Protein AF-A0A1Q2YY79-F1 (afdb_monomer)

Foldseek 3Di:
DAAEEEEAEDEPPDPCSVVFVVLSVVVVHPYYFYHYCDPDDPPRVSLVVSVVPHAARYEYEGQALCRVDVDLVSSLVSVVSCVVRNYWYAHNPVRATCVDPVSVVVNVVSVVVRVVVVVVVVVVVVVVVVVCVVVVNPDDDDQLDDPVLLVVLVCQCPDVVHDDLCRSCVVSVHDSVSNCVSVPDPPPDDPDDDPDDDPDDDDDDDD

Sequence (207 aa):
MAQLVGYARISTADQKAAGQLDALKVAGCDRVFEETASGARAGRPILKAALDYMREGDTLVVWRLDRLARSLPQLIETVGTLKKHGVGLRSLSEQIDTSNAAGELIFHMFGALAQFERGLIRERTKAGLDAARARGRKGGRPRRLSEADIDTARTLLEADPPVPFSEVARRLKVGPSTLYNYFPADSRRPRGKAYAGEPELPLAPPA

pLDDT: mean 81.71, std 16.7, range [29.33, 96.12]

Nearest PDB structures (foldseek):
  1gdt-assembly1_B  TM=7.956E-01  e=1.099E-14  Escherichia coli
  1zr4-assembly1_A  TM=5.680E-01  e=3.621E-14  Escherichia coli
  2gm4-assembly1_A  TM=5.931E-01  e=1.121E-13  Escherichia coli
  5cy1-assembly1_A  TM=6.272E-01  e=2.381E-13  Escherichia coli
  2rsl-assembly1_C-2  TM=8.737E-01  e=8.513E-09  Escherichia coli

Mean predicted aligned error: 13.36 Å

Secondary structure (DSSP, 8-state):
---EEEEEEEETT-TTHHHHHHHHHHTT-SEEEEEEE-TT----HHHHHHHHH--TT-EEEES-HHHH-SSHHHHHHHHHHHHHTT-EEEETTTTEETTSHHHHHHHHHHHHHHHHHHHHHHHHHHHHHHHHHHTT---SSPPSS-HHHHHHHHHHHHSSSPPPHHHHHHHTTS-HHHHHTTS---S-S-S---------PPPPPP-

Structure (mmCIF, N/CA/C/O backbone):
data_AF-A0A1Q2YY79-F1
#
_entry.id   AF-A0A1Q2YY79-F1
#
loop_
_atom_site.group_PDB
_atom_site.id
_atom_site.type_symbol
_atom_site.label_atom_id
_atom_site.label_alt_id
_atom_site.label_comp_id
_atom_site.label_asym_id
_atom_site.label_entity_id
_atom_site.label_seq_id
_atom_site.pdbx_PDB_ins_code
_atom_site.Cartn_x
_atom_site.Cartn_y
_atom_site.Cartn_z
_atom_site.occupancy
_atom_site.B_iso_or_equiv
_atom_site.auth_seq_id
_atom_site.auth_comp_id
_atom_site.auth_asym_id
_atom_site.auth_atom_id
_atom_site.pdbx_PDB_model_num
ATOM 1 N N . MET A 1 1 ? -24.856 0.912 18.213 1.00 64.62 1 MET A N 1
ATOM 2 C CA . MET A 1 1 ? -23.6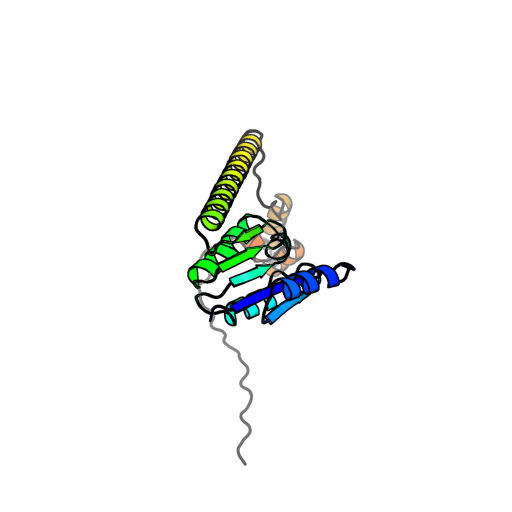15 1.272 18.927 1.00 64.62 1 MET A CA 1
ATOM 3 C C . MET A 1 1 ? -22.465 1.019 17.975 1.00 64.62 1 MET A C 1
ATOM 5 O O . MET A 1 1 ? -22.551 0.041 17.242 1.00 64.62 1 MET A O 1
ATOM 9 N N . ALA A 1 2 ? -21.476 1.910 17.944 1.00 84.19 2 ALA A N 1
ATOM 10 C CA . ALA A 1 2 ? -20.258 1.719 17.1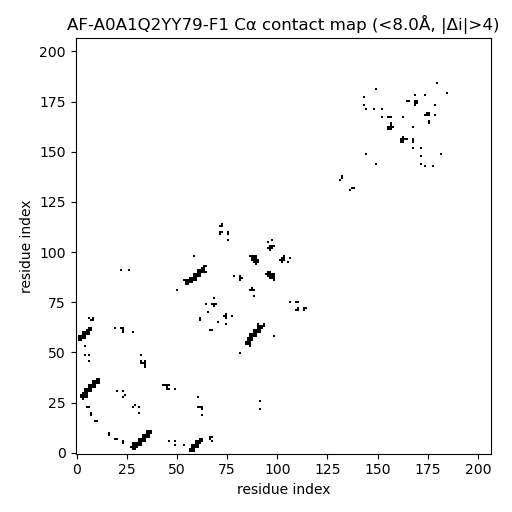61 1.00 84.19 2 ALA A CA 1
ATOM 11 C C . ALA A 1 2 ? -19.507 0.486 17.678 1.00 84.19 2 ALA A C 1
ATOM 13 O O . ALA A 1 2 ? -19.313 0.372 18.890 1.00 84.19 2 ALA A O 1
ATOM 14 N N . GLN A 1 3 ? -19.135 -0.429 16.783 1.00 92.25 3 GLN A N 1
ATOM 15 C CA . GLN A 1 3 ? -18.408 -1.647 17.140 1.00 92.25 3 GLN A CA 1
ATOM 16 C C . GLN A 1 3 ? -16.906 -1.502 16.906 1.00 92.25 3 GLN A C 1
ATOM 18 O O . GLN A 1 3 ? -16.450 -0.784 16.009 1.00 92.25 3 GLN A O 1
ATOM 23 N N . LEU A 1 4 ? -16.135 -2.243 17.702 1.00 95.06 4 LEU A N 1
ATOM 24 C CA . LEU A 1 4 ? -14.703 -2.408 17.491 1.00 95.06 4 LEU A CA 1
ATOM 25 C C . LEU A 1 4 ? -14.466 -3.727 16.760 1.00 95.06 4 LEU A C 1
ATOM 27 O O . LEU A 1 4 ? -14.711 -4.809 17.292 1.00 95.06 4 LEU A O 1
ATOM 31 N N . VAL A 1 5 ? -13.966 -3.646 15.530 1.00 96.12 5 VAL A N 1
ATOM 32 C CA . VAL A 1 5 ? -13.682 -4.826 14.707 1.00 96.12 5 VAL A CA 1
ATOM 33 C C . VAL A 1 5 ? -12.180 -5.026 14.626 1.00 96.12 5 VAL A C 1
ATOM 35 O O . VAL A 1 5 ? -11.462 -4.219 14.047 1.00 96.12 5 VAL A O 1
ATOM 38 N N . GLY A 1 6 ? -11.686 -6.114 15.205 1.00 95.38 6 GLY A N 1
ATOM 39 C CA . GLY A 1 6 ? -10.274 -6.463 15.189 1.00 95.38 6 GLY A CA 1
ATOM 40 C C . GLY A 1 6 ? -9.856 -7.079 13.857 1.00 95.38 6 GLY A C 1
ATOM 41 O O . GLY A 1 6 ? -10.561 -7.918 13.301 1.00 95.38 6 GLY A O 1
ATOM 42 N N . TYR A 1 7 ? -8.669 -6.732 13.373 1.00 94.19 7 TYR A N 1
ATOM 43 C CA . TYR A 1 7 ? -8.022 -7.417 12.258 1.00 94.19 7 TYR A CA 1
ATOM 44 C C . TYR A 1 7 ? -6.606 -7.850 12.642 1.00 94.19 7 TYR A C 1
ATOM 46 O O . TYR A 1 7 ? -5.741 -7.043 13.008 1.00 94.19 7 TYR A O 1
ATOM 54 N N . ALA A 1 8 ? -6.367 -9.154 12.545 1.00 90.88 8 ALA A N 1
ATOM 55 C CA . ALA A 1 8 ? -5.095 -9.788 12.825 1.00 90.88 8 ALA A CA 1
ATOM 56 C C . ALA A 1 8 ? -4.521 -10.415 11.561 1.00 90.88 8 ALA A C 1
ATOM 58 O O . ALA A 1 8 ? -5.226 -11.057 10.788 1.00 90.88 8 ALA A O 1
ATOM 59 N N . ARG A 1 9 ? -3.212 -10.262 11.361 1.00 87.06 9 ARG A N 1
ATOM 60 C CA . ARG A 1 9 ? -2.503 -10.896 10.253 1.00 87.06 9 ARG A CA 1
ATOM 61 C C . ARG A 1 9 ? -1.337 -11.694 10.799 1.00 87.06 9 ARG A C 1
ATOM 63 O O . ARG A 1 9 ? -0.333 -11.114 11.207 1.00 87.06 9 ARG A O 1
ATOM 70 N N . ILE A 1 10 ? -1.475 -13.011 10.768 1.00 82.12 10 ILE A N 1
ATOM 71 C CA . ILE A 1 10 ? -0.525 -13.953 11.357 1.00 82.12 10 ILE A CA 1
ATOM 72 C C . ILE A 1 10 ? 0.226 -14.679 10.243 1.00 82.12 10 ILE A C 1
ATOM 74 O O . ILE A 1 10 ? -0.363 -15.086 9.242 1.00 82.12 10 ILE A O 1
ATOM 78 N N . SER A 1 11 ? 1.549 -14.796 10.360 1.00 70.12 11 SER A N 1
ATOM 79 C CA . SER A 1 11 ? 2.320 -15.646 9.447 1.00 70.12 11 SER A CA 1
ATOM 80 C C . SER A 1 11 ? 2.391 -17.060 10.014 1.00 70.12 11 SER A C 1
ATOM 82 O O . SER A 1 11 ? 2.417 -17.230 11.230 1.00 70.12 11 SER A O 1
ATOM 84 N N . THR A 1 12 ? 2.471 -18.072 9.152 1.00 63.72 12 THR A N 1
ATOM 85 C CA . THR A 1 12 ? 2.610 -19.477 9.574 1.00 63.72 12 THR A CA 1
ATOM 86 C C . THR A 1 12 ? 3.885 -19.752 10.382 1.00 63.72 12 THR A C 1
ATOM 88 O O . THR A 1 12 ? 3.970 -20.786 11.032 1.00 63.72 12 THR A O 1
ATOM 91 N N . ALA A 1 13 ? 4.865 -18.842 10.359 1.00 61.03 13 ALA A N 1
ATOM 92 C CA . ALA A 1 13 ? 6.098 -18.924 11.142 1.00 61.03 13 ALA A CA 1
ATOM 93 C C . ALA A 1 13 ? 6.055 -18.10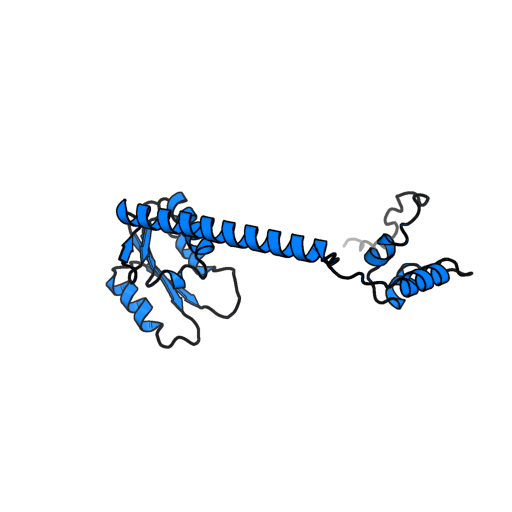1 12.447 1.00 61.03 13 ALA A C 1
ATOM 95 O O . ALA A 1 13 ? 7.015 -18.123 13.217 1.00 61.03 13 ALA A O 1
ATOM 96 N N . ASP A 1 14 ? 4.985 -17.338 12.694 1.00 56.88 14 ASP A N 1
ATOM 97 C CA . ASP A 1 14 ? 4.938 -16.386 13.804 1.00 56.88 14 ASP A CA 1
ATOM 98 C C . ASP A 1 14 ? 4.435 -17.070 15.084 1.00 56.88 14 ASP A C 1
ATOM 100 O O . ASP A 1 14 ? 3.233 -17.184 15.316 1.00 56.88 14 ASP A O 1
ATOM 104 N N . GLN A 1 15 ? 5.358 -17.485 15.958 1.00 55.00 15 GLN A N 1
ATOM 105 C CA . GLN A 1 15 ? 5.011 -17.961 17.307 1.00 55.00 15 GLN A CA 1
ATOM 106 C C . GLN A 1 15 ? 4.369 -16.862 18.185 1.00 55.00 15 GLN A C 1
ATOM 108 O O . GLN A 1 15 ? 3.851 -17.156 19.258 1.00 55.00 15 GLN A O 1
ATOM 113 N N . LYS A 1 16 ? 4.353 -15.595 17.734 1.00 60.78 16 LYS A N 1
ATOM 114 C CA . LYS A 1 16 ? 3.753 -14.449 18.444 1.00 60.78 16 LYS A CA 1
ATOM 115 C C . LYS A 1 16 ? 2.306 -14.141 18.037 1.00 60.78 16 LYS A C 1
ATOM 117 O O . LYS A 1 16 ? 1.766 -13.126 18.473 1.00 60.78 16 LYS A O 1
ATOM 122 N N . ALA A 1 17 ? 1.667 -15.001 17.238 1.00 64.06 17 ALA A N 1
ATOM 123 C CA . ALA A 1 17 ? 0.261 -14.857 16.842 1.00 64.06 17 ALA A CA 1
ATOM 124 C C . ALA A 1 17 ? -0.691 -14.683 18.045 1.00 64.06 17 ALA A C 1
ATOM 126 O O . ALA A 1 17 ? -1.609 -13.867 17.984 1.00 64.06 17 ALA A O 1
ATOM 127 N N . ALA A 1 18 ? -0.418 -15.377 19.158 1.00 69.31 18 ALA A N 1
ATOM 128 C CA . ALA A 1 18 ? -1.219 -15.298 20.381 1.00 69.31 18 ALA A CA 1
ATOM 129 C C . ALA A 1 18 ? -1.280 -13.871 20.962 1.00 69.31 18 ALA A C 1
ATOM 131 O O . ALA A 1 18 ? -2.365 -13.348 21.199 1.00 69.31 18 ALA A O 1
ATOM 132 N N . GLY A 1 19 ? -0.136 -13.182 21.065 1.00 80.25 19 GLY A N 1
ATOM 133 C CA . GLY A 1 19 ? -0.076 -11.837 21.651 1.00 80.25 19 GLY A CA 1
ATOM 134 C C . GLY A 1 19 ? -0.845 -10.774 20.857 1.00 80.25 19 GLY A C 1
ATOM 135 O O . GLY A 1 19 ? -1.336 -9.807 21.434 1.00 80.25 19 GLY A O 1
ATOM 136 N N . GLN A 1 20 ? -0.996 -10.958 19.541 1.00 84.38 20 GLN A N 1
ATOM 137 C CA . GLN A 1 20 ? -1.795 -10.058 18.709 1.00 84.38 20 GLN A CA 1
ATOM 138 C C . GLN A 1 20 ? -3.297 -10.229 18.965 1.00 84.38 20 GLN A C 1
ATOM 140 O O . GLN A 1 20 ? -4.011 -9.234 19.089 1.00 84.38 20 GLN A O 1
ATOM 145 N N . LEU A 1 21 ? -3.778 -11.472 19.032 1.00 87.38 21 LEU A N 1
ATOM 146 C CA . LEU A 1 21 ? -5.191 -11.761 19.282 1.00 87.38 21 LEU A CA 1
ATOM 147 C C . LEU A 1 21 ? -5.599 -11.340 20.692 1.00 87.38 21 LEU A C 1
ATOM 149 O O . LEU A 1 21 ? -6.658 -10.739 20.866 1.00 87.38 21 LEU A O 1
ATOM 153 N N . ASP A 1 22 ? -4.737 -11.585 21.677 1.00 86.88 22 ASP A N 1
ATOM 154 C CA . ASP A 1 22 ? -4.983 -11.184 23.060 1.00 86.88 22 ASP A CA 1
ATOM 155 C C . ASP A 1 22 ? -5.062 -9.660 23.191 1.00 86.88 22 ASP A C 1
ATOM 157 O O . ASP A 1 22 ? -5.992 -9.147 23.810 1.00 86.88 22 ASP A O 1
ATOM 161 N N . ALA A 1 23 ? -4.169 -8.918 22.527 1.00 89.69 23 ALA A N 1
ATOM 162 C CA . ALA A 1 23 ? -4.224 -7.457 22.516 1.00 89.69 23 ALA A CA 1
ATOM 163 C C . ALA A 1 23 ? -5.535 -6.918 21.911 1.00 89.69 23 ALA A C 1
ATOM 165 O O . ALA A 1 23 ? -6.107 -5.965 22.438 1.00 89.69 23 ALA A O 1
ATOM 166 N N . LEU A 1 24 ? -6.038 -7.532 20.833 1.00 91.69 24 LEU A N 1
ATOM 167 C CA . LEU A 1 24 ? -7.308 -7.137 20.211 1.00 91.69 24 LEU A CA 1
ATOM 168 C C . LEU A 1 24 ? -8.514 -7.452 21.107 1.00 91.69 24 LEU A C 1
ATOM 170 O O . LEU A 1 24 ? -9.431 -6.637 21.204 1.00 91.69 24 LEU A O 1
ATOM 174 N N . LYS A 1 25 ? -8.499 -8.594 21.803 1.00 89.88 25 LYS A N 1
ATOM 175 C CA . LYS A 1 25 ? -9.536 -8.947 22.786 1.00 89.88 25 LYS A CA 1
ATOM 176 C C . LYS A 1 25 ? -9.539 -7.982 23.970 1.00 89.88 25 LYS A C 1
ATOM 178 O O . LYS A 1 25 ? -10.595 -7.480 24.337 1.00 89.88 25 LYS A O 1
ATOM 183 N N . VAL A 1 26 ? -8.366 -7.670 24.526 1.00 92.00 26 VAL A N 1
ATOM 184 C CA . VAL A 1 26 ? -8.212 -6.697 25.625 1.00 92.00 26 VAL A CA 1
ATOM 185 C C . VAL A 1 26 ? -8.665 -5.299 25.202 1.00 92.00 26 VAL A C 1
ATOM 187 O O . VAL A 1 26 ? -9.239 -4.570 26.005 1.00 92.00 26 VAL A O 1
ATOM 190 N N . ALA A 1 27 ? -8.469 -4.933 23.934 1.00 91.00 27 ALA A N 1
ATOM 191 C CA . ALA A 1 27 ? -8.959 -3.675 23.381 1.00 91.00 27 ALA A CA 1
ATOM 192 C C . ALA A 1 27 ? -10.492 -3.610 23.217 1.00 91.00 27 ALA A C 1
ATOM 194 O O . ALA A 1 27 ? -10.999 -2.558 22.833 1.00 91.00 27 ALA A O 1
ATOM 195 N N . GLY A 1 28 ? -11.217 -4.699 23.500 1.00 92.81 28 GLY A N 1
ATOM 196 C CA . GLY A 1 28 ? -12.675 -4.755 23.422 1.00 92.81 28 GLY A CA 1
ATOM 197 C C . GLY A 1 28 ? -13.212 -4.978 22.010 1.00 92.81 28 GLY A C 1
ATOM 198 O O . GLY A 1 28 ? -14.302 -4.510 21.709 1.00 92.81 28 GLY A O 1
ATOM 199 N N . CYS A 1 29 ? -12.457 -5.645 21.127 1.00 92.31 29 CYS A N 1
ATOM 200 C CA . CYS A 1 29 ? -12.962 -5.974 19.792 1.00 92.31 29 CYS A CA 1
ATOM 201 C C . CYS A 1 29 ? -14.076 -7.029 19.873 1.00 92.31 29 CYS A C 1
ATOM 203 O O . CYS A 1 29 ? -13.817 -8.161 20.284 1.00 92.31 29 CYS A O 1
ATOM 205 N N . ASP A 1 30 ? -15.276 -6.683 19.405 1.00 86.25 30 ASP A N 1
ATOM 206 C CA . ASP A 1 30 ? -16.459 -7.556 19.392 1.00 86.25 30 ASP A CA 1
ATOM 207 C C . ASP A 1 30 ? -16.265 -8.760 18.461 1.00 86.25 30 ASP A C 1
ATOM 209 O O . ASP A 1 30 ? -16.701 -9.881 18.731 1.00 86.25 30 ASP A O 1
ATOM 213 N N . ARG A 1 31 ? -15.576 -8.525 17.340 1.00 92.62 31 ARG A N 1
ATOM 214 C CA . ARG A 1 31 ? -15.260 -9.534 16.330 1.00 92.62 31 ARG A CA 1
ATOM 215 C C . ARG A 1 31 ? -13.835 -9.350 15.838 1.00 92.62 31 ARG A C 1
ATOM 217 O O . ARG A 1 31 ? -13.443 -8.235 15.511 1.00 92.62 31 ARG A O 1
ATOM 224 N N . VAL A 1 32 ? -13.077 -10.441 15.740 1.00 93.81 32 VAL A N 1
ATOM 225 C CA . VAL A 1 32 ? -11.705 -10.437 15.213 1.00 93.81 32 VAL A CA 1
ATOM 226 C C . VAL A 1 32 ? -11.643 -11.243 13.917 1.00 93.81 32 VAL A C 1
ATOM 228 O O . VAL A 1 32 ? -12.107 -12.379 13.856 1.00 93.81 32 VAL A O 1
ATOM 231 N N . PHE A 1 33 ? -11.077 -10.639 12.877 1.00 93.00 33 PHE A N 1
ATOM 232 C CA . PHE A 1 33 ? -10.825 -11.247 11.577 1.00 93.00 33 PHE A CA 1
ATOM 233 C C . PHE A 1 33 ? -9.350 -11.633 11.464 1.00 93.00 33 PHE A C 1
ATOM 235 O O . PHE A 1 33 ? -8.470 -10.780 11.586 1.00 93.00 33 PHE A O 1
ATOM 242 N N . GLU A 1 34 ? -9.078 -12.912 11.217 1.00 90.94 34 GLU A N 1
ATOM 243 C CA . GLU A 1 34 ? -7.722 -13.464 11.189 1.00 90.94 34 GLU A CA 1
ATOM 244 C C . GLU A 1 34 ? -7.301 -13.829 9.763 1.00 90.94 34 GLU A C 1
ATOM 246 O O . GLU A 1 34 ? -7.869 -14.710 9.124 1.00 90.94 34 GLU A O 1
ATOM 251 N N . GLU A 1 35 ? -6.282 -13.144 9.251 1.00 87.62 35 GLU A N 1
ATOM 252 C CA . GLU A 1 35 ? -5.715 -13.373 7.926 1.00 87.62 35 GLU A CA 1
ATOM 253 C C . GLU A 1 35 ? -4.392 -14.142 8.054 1.00 87.62 35 GLU A C 1
ATOM 255 O O . GLU A 1 35 ? -3.380 -13.609 8.528 1.00 87.62 35 GLU A O 1
ATOM 260 N N . THR A 1 36 ? -4.362 -15.392 7.589 1.00 84.19 36 THR A N 1
ATOM 261 C CA . THR A 1 36 ? -3.122 -16.176 7.540 1.00 84.19 36 THR A CA 1
ATOM 262 C C . THR A 1 36 ? -2.295 -15.799 6.312 1.00 84.19 36 THR A C 1
ATOM 264 O O . THR A 1 36 ? -2.668 -16.042 5.163 1.00 84.19 36 THR A O 1
ATOM 267 N N . ALA A 1 37 ? -1.115 -15.231 6.540 1.00 70.81 37 ALA A N 1
ATOM 268 C CA . ALA A 1 37 ? -0.177 -14.874 5.489 1.00 70.81 37 ALA A CA 1
ATOM 269 C C . ALA A 1 37 ? 0.614 -16.106 5.006 1.00 70.81 37 ALA A C 1
ATOM 271 O O . ALA A 1 37 ? 1.785 -16.262 5.341 1.00 70.81 37 ALA A O 1
ATOM 272 N N . SER A 1 38 ? 0.007 -16.961 4.175 1.00 59.47 38 SER A N 1
ATOM 273 C CA . SER A 1 38 ? 0.776 -17.856 3.295 1.00 59.47 38 SER A CA 1
ATOM 274 C C . SER A 1 38 ? 1.366 -17.020 2.151 1.00 59.47 38 SER A C 1
ATOM 276 O O . SER A 1 38 ? 0.668 -16.144 1.638 1.00 59.47 38 SER A O 1
ATOM 278 N N . GLY A 1 39 ? 2.628 -17.241 1.779 1.00 54.22 39 GLY A N 1
ATOM 279 C CA . GLY A 1 39 ? 3.426 -16.387 0.885 1.00 54.22 39 GLY A CA 1
ATOM 280 C C . GLY A 1 39 ? 2.712 -15.715 -0.307 1.00 54.22 39 GLY A C 1
ATOM 281 O O . GLY A 1 39 ? 1.765 -16.235 -0.885 1.00 54.22 39 GLY A O 1
ATOM 282 N N . ALA A 1 40 ? 3.225 -14.536 -0.679 1.00 51.84 40 ALA A N 1
ATOM 283 C CA . ALA A 1 40 ? 2.980 -13.756 -1.906 1.00 51.84 40 ALA A CA 1
ATOM 284 C C . ALA A 1 40 ? 1.531 -13.466 -2.379 1.00 51.84 40 ALA A C 1
ATOM 286 O O . ALA A 1 40 ? 1.374 -12.657 -3.293 1.00 51.84 40 ALA A O 1
ATOM 287 N N . ARG A 1 41 ? 0.462 -14.013 -1.783 1.00 55.19 41 ARG A N 1
ATOM 288 C CA . ARG A 1 41 ? -0.915 -13.715 -2.215 1.00 55.19 41 ARG A CA 1
ATOM 289 C C . ARG A 1 41 ? -1.319 -12.291 -1.830 1.00 55.19 41 ARG A C 1
ATOM 291 O O . ARG A 1 41 ? -1.339 -11.914 -0.661 1.00 55.19 41 ARG A O 1
ATOM 298 N N . ALA A 1 42 ? -1.625 -11.491 -2.848 1.00 59.94 42 ALA A N 1
ATOM 299 C CA . ALA A 1 42 ? -1.974 -10.077 -2.730 1.00 59.94 42 ALA A CA 1
ATOM 300 C C . ALA A 1 42 ? -3.453 -9.822 -2.379 1.00 59.94 42 ALA A C 1
ATOM 302 O O . ALA A 1 42 ? -3.791 -8.700 -2.023 1.00 59.94 42 ALA A O 1
ATOM 303 N N . GLY A 1 43 ? -4.316 -10.843 -2.463 1.00 70.75 43 GLY A N 1
ATOM 304 C CA . GLY A 1 43 ? -5.774 -10.664 -2.493 1.00 70.75 43 GLY A CA 1
ATOM 305 C C . GLY A 1 43 ? -6.456 -10.261 -1.182 1.00 70.75 43 GLY A C 1
ATOM 306 O O . GLY A 1 43 ? -7.558 -9.738 -1.251 1.00 70.75 43 GLY A O 1
ATOM 307 N N . ARG A 1 44 ? -5.826 -10.492 -0.018 1.00 81.38 44 ARG A N 1
ATOM 308 C CA . ARG A 1 44 ? -6.348 -10.166 1.332 1.00 81.38 44 ARG A CA 1
ATOM 309 C C . ARG A 1 44 ? -7.875 -10.334 1.505 1.00 81.38 44 ARG A C 1
ATOM 311 O O . ARG A 1 44 ? -8.578 -9.362 1.797 1.00 81.38 44 ARG A O 1
ATOM 318 N N . PRO A 1 45 ? -8.408 -11.543 1.264 1.00 87.75 45 PRO A N 1
ATOM 319 C CA . PRO A 1 45 ? -9.848 -11.778 1.272 1.00 87.75 45 PRO A CA 1
ATOM 320 C C . PRO A 1 45 ? -10.478 -11.551 2.651 1.00 87.75 45 PRO A C 1
ATOM 322 O O . PRO A 1 45 ? -11.620 -11.102 2.714 1.00 87.75 45 PRO A O 1
ATOM 325 N N . ILE A 1 46 ? -9.751 -11.805 3.745 1.00 90.88 46 ILE A N 1
ATOM 326 C CA . ILE A 1 46 ? -10.285 -11.629 5.099 1.00 90.88 46 ILE A CA 1
ATOM 327 C C . ILE A 1 46 ? -10.353 -10.150 5.476 1.00 90.88 46 ILE A C 1
ATOM 329 O O . ILE A 1 46 ? -11.341 -9.731 6.072 1.00 90.88 46 ILE A O 1
ATOM 333 N N . LEU A 1 47 ? -9.370 -9.336 5.069 1.00 89.50 47 LEU A N 1
ATOM 334 C CA . LEU A 1 47 ? -9.481 -7.881 5.232 1.00 89.50 47 LEU A CA 1
ATOM 335 C C . LEU A 1 47 ? -10.708 -7.343 4.489 1.00 89.50 47 LEU A C 1
ATOM 337 O O . LEU A 1 47 ? -11.445 -6.532 5.036 1.00 89.50 47 LEU A O 1
ATOM 341 N N . LYS A 1 48 ? -10.951 -7.815 3.261 1.00 89.94 48 LYS A N 1
ATOM 342 C CA . LYS A 1 48 ? -12.143 -7.425 2.504 1.00 89.94 48 LYS A CA 1
ATOM 343 C C . LYS A 1 48 ? -13.430 -7.838 3.225 1.00 89.94 48 LYS A C 1
ATOM 345 O O . LYS A 1 48 ? -14.314 -7.010 3.383 1.00 89.94 48 LYS A O 1
ATOM 350 N N . ALA A 1 49 ? -13.506 -9.072 3.721 1.00 91.94 49 ALA A N 1
ATOM 351 C CA . ALA A 1 49 ? -14.661 -9.540 4.485 1.00 91.94 49 ALA A CA 1
ATOM 352 C C . ALA A 1 49 ? -14.891 -8.731 5.776 1.00 91.94 49 ALA A C 1
ATOM 354 O O . ALA A 1 49 ? -16.037 -8.519 6.163 1.00 91.94 49 ALA A O 1
ATOM 355 N N . ALA A 1 50 ? -13.819 -8.262 6.427 1.00 92.75 50 ALA A N 1
ATOM 356 C CA . ALA A 1 50 ? -13.921 -7.359 7.570 1.00 92.75 50 ALA A CA 1
ATOM 357 C C . ALA A 1 50 ? -14.538 -6.016 7.156 1.00 92.75 50 ALA A C 1
ATOM 359 O O . ALA A 1 50 ? -15.482 -5.568 7.795 1.00 92.75 50 ALA A O 1
ATOM 360 N N . LEU A 1 51 ? -14.067 -5.418 6.057 1.00 90.31 51 LEU A N 1
ATOM 361 C CA . LEU A 1 51 ? -14.627 -4.172 5.519 1.00 90.31 51 LEU A CA 1
ATOM 362 C C . LEU A 1 51 ? -16.104 -4.320 5.130 1.00 90.31 51 LEU A C 1
ATOM 364 O O . LEU A 1 51 ? -16.897 -3.445 5.449 1.00 90.31 51 LEU A O 1
ATOM 368 N N . ASP A 1 52 ? -16.472 -5.434 4.493 1.00 91.94 52 ASP A N 1
ATOM 369 C CA . ASP A 1 52 ? -17.853 -5.719 4.078 1.00 91.94 52 ASP A CA 1
ATOM 370 C C . ASP A 1 52 ? -18.791 -5.959 5.283 1.00 91.94 52 ASP A C 1
ATOM 372 O O . ASP A 1 52 ? -20.002 -5.762 5.184 1.00 91.94 52 ASP A O 1
ATOM 376 N N . TYR A 1 53 ? -18.251 -6.397 6.426 1.00 93.19 53 TYR A N 1
ATOM 377 C CA . TYR A 1 53 ? -19.002 -6.585 7.674 1.00 93.19 53 TYR A CA 1
ATOM 378 C C . TYR A 1 53 ? -19.276 -5.264 8.411 1.00 93.19 53 TYR A C 1
ATOM 380 O O . TYR A 1 53 ? -20.295 -5.142 9.096 1.00 93.19 53 TYR A O 1
ATOM 388 N N . MET A 1 54 ? -18.361 -4.303 8.297 1.00 94.25 54 MET A N 1
ATOM 389 C CA . MET A 1 54 ? -18.391 -3.048 9.044 1.00 94.25 54 MET A CA 1
ATOM 390 C C . MET A 1 54 ? -19.430 -2.066 8.507 1.00 94.25 54 MET A C 1
ATOM 392 O O . MET A 1 54 ? -19.779 -2.057 7.327 1.00 94.25 54 MET A O 1
ATOM 396 N N . ARG A 1 55 ? -19.916 -1.208 9.400 1.00 94.19 55 ARG A N 1
ATOM 397 C CA . ARG A 1 55 ? -20.872 -0.139 9.110 1.00 94.19 55 ARG A CA 1
ATOM 398 C C . ARG A 1 55 ? -20.254 1.219 9.410 1.00 94.19 55 ARG A C 1
ATOM 400 O O . ARG A 1 55 ? -19.242 1.327 10.097 1.00 94.19 55 ARG A O 1
ATOM 407 N N . GLU A 1 56 ? -20.901 2.265 8.913 1.00 93.31 56 GLU A N 1
ATOM 408 C CA . GLU A 1 56 ? -20.557 3.635 9.279 1.00 93.31 56 GLU A CA 1
ATOM 409 C C . GLU A 1 56 ? -20.572 3.811 10.807 1.00 93.31 56 GLU A C 1
ATOM 411 O O . GLU A 1 56 ? -21.499 3.372 11.493 1.00 93.31 56 GLU A O 1
ATOM 416 N N . GLY A 1 57 ? -19.520 4.443 11.329 1.00 91.56 57 GLY A N 1
ATOM 417 C CA . GLY A 1 57 ? -19.289 4.643 12.757 1.00 91.56 57 GLY A CA 1
ATOM 418 C C . GLY A 1 57 ? -18.497 3.528 13.444 1.00 91.56 57 GLY A C 1
ATOM 419 O O . GLY A 1 57 ? -18.046 3.745 14.566 1.00 91.56 57 GLY A O 1
ATOM 420 N N . ASP A 1 58 ? -18.288 2.371 12.806 1.00 95.06 58 ASP A N 1
ATOM 421 C CA . ASP A 1 58 ? -17.422 1.320 13.354 1.00 95.06 58 ASP A CA 1
ATOM 422 C C . ASP A 1 58 ? -15.937 1.712 13.267 1.00 95.06 58 ASP A C 1
ATOM 424 O O . ASP A 1 58 ? -15.536 2.560 12.464 1.00 95.06 58 ASP A O 1
ATOM 428 N N . THR A 1 59 ? -15.093 1.044 14.058 1.00 94.69 59 THR A N 1
ATOM 429 C CA . THR A 1 59 ? -13.638 1.253 14.042 1.00 94.69 59 THR A CA 1
ATOM 430 C C . THR A 1 59 ? -12.902 -0.058 13.812 1.00 94.69 59 THR A C 1
ATOM 432 O O . THR A 1 59 ? -13.077 -1.033 14.546 1.00 94.69 59 THR A O 1
ATOM 435 N N . LEU A 1 60 ? -12.029 -0.069 12.803 1.00 95.56 60 LEU A N 1
ATOM 436 C CA . LEU A 1 60 ? -11.127 -1.178 12.528 1.00 95.56 60 LEU A CA 1
ATOM 437 C C . LEU A 1 60 ? -9.939 -1.066 13.479 1.00 95.56 60 LEU A C 1
ATOM 439 O O . LEU A 1 60 ? -9.192 -0.091 13.434 1.00 95.56 60 LEU A O 1
ATOM 443 N N . VAL A 1 61 ? -9.741 -2.072 14.318 1.00 95.69 61 VAL A N 1
ATOM 444 C CA . VAL A 1 61 ? -8.653 -2.127 15.288 1.00 95.69 61 VAL A CA 1
ATOM 445 C C . VAL A 1 61 ? -7.587 -3.093 14.797 1.00 95.69 61 VAL A C 1
ATOM 447 O O . VAL A 1 61 ? -7.849 -4.261 14.509 1.00 95.69 61 VAL A O 1
ATOM 450 N N . VAL A 1 62 ? -6.350 -2.620 14.728 1.00 93.69 62 VAL A N 1
ATOM 451 C CA . VAL A 1 62 ? -5.184 -3.443 14.409 1.00 93.69 62 VAL A CA 1
ATOM 452 C C . VAL A 1 62 ? -4.165 -3.341 15.527 1.00 93.69 62 VAL A C 1
ATOM 454 O O . VAL A 1 62 ? -4.030 -2.314 16.187 1.00 93.69 62 VAL A O 1
ATOM 457 N N . TRP A 1 63 ? -3.412 -4.413 15.753 1.00 91.31 63 TRP A N 1
ATOM 458 C CA . TRP A 1 63 ? -2.352 -4.369 16.759 1.00 91.31 63 TRP A CA 1
ATOM 459 C C . TRP A 1 63 ? -1.235 -3.395 16.361 1.00 91.31 63 TRP A C 1
ATOM 461 O O . TRP A 1 63 ? -0.751 -2.635 17.200 1.00 91.31 63 TRP A O 1
ATOM 471 N N . ARG A 1 64 ? -0.857 -3.415 15.078 1.00 88.75 64 ARG A N 1
ATOM 472 C CA . ARG A 1 64 ? 0.179 -2.574 14.470 1.00 88.75 64 ARG A CA 1
ATOM 473 C C . ARG A 1 64 ? -0.149 -2.266 13.017 1.00 88.75 64 ARG A C 1
ATOM 475 O O . ARG A 1 64 ? -0.772 -3.083 12.330 1.00 88.75 64 ARG A O 1
ATOM 482 N N . LEU A 1 65 ? 0.356 -1.145 12.511 1.00 88.12 65 LEU A N 1
ATOM 483 C CA . LEU A 1 65 ? 0.112 -0.724 11.127 1.00 88.12 65 LEU A CA 1
ATOM 484 C C . LEU A 1 65 ? 0.736 -1.664 10.078 1.00 88.12 65 LEU A C 1
ATOM 486 O O . LEU A 1 65 ? 0.165 -1.830 8.999 1.00 88.12 65 LEU A O 1
ATOM 490 N N . ASP A 1 66 ? 1.847 -2.347 10.384 1.00 83.62 66 ASP A N 1
ATOM 491 C CA . ASP A 1 66 ? 2.484 -3.314 9.466 1.00 83.62 66 ASP A CA 1
ATOM 492 C C . ASP A 1 66 ? 1.606 -4.550 9.197 1.00 83.62 66 ASP A C 1
ATOM 494 O O . ASP A 1 66 ? 1.713 -5.216 8.158 1.00 83.62 66 ASP A O 1
ATOM 498 N N . ARG A 1 67 ? 0.685 -4.842 10.124 1.00 85.31 67 ARG A N 1
ATOM 499 C CA . ARG A 1 67 ? -0.301 -5.915 9.975 1.00 85.31 67 ARG A CA 1
ATOM 500 C C . ARG A 1 67 ? -1.394 -5.527 8.988 1.00 85.31 67 ARG A C 1
ATOM 502 O O . ARG A 1 67 ? -1.847 -6.388 8.229 1.00 85.31 67 ARG A O 1
ATOM 509 N N . LEU A 1 68 ? -1.725 -4.237 8.915 1.00 87.00 68 LEU A N 1
ATOM 510 C CA . LEU A 1 68 ? -2.678 -3.683 7.959 1.00 87.00 68 LEU A CA 1
ATOM 511 C C . LEU A 1 68 ? -2.051 -3.417 6.587 1.00 87.00 68 LEU A C 1
ATOM 513 O O . LEU A 1 68 ? -2.689 -3.676 5.574 1.00 87.00 68 LEU A O 1
ATOM 517 N N . ALA A 1 69 ? -0.804 -2.953 6.497 1.00 85.38 69 ALA A N 1
ATOM 518 C CA . ALA A 1 69 ? -0.180 -2.568 5.228 1.00 85.38 69 ALA A CA 1
ATOM 519 C C . ALA A 1 69 ? 1.321 -2.888 5.180 1.00 85.38 69 ALA A C 1
ATOM 521 O O . ALA A 1 69 ? 2.042 -2.720 6.151 1.00 85.38 69 ALA A O 1
ATOM 522 N N . ARG A 1 70 ? 1.813 -3.329 4.013 1.00 81.38 70 ARG A N 1
ATOM 523 C CA . ARG A 1 70 ? 3.246 -3.613 3.776 1.00 81.38 70 ARG A CA 1
ATOM 524 C C . ARG A 1 70 ? 4.037 -2.395 3.305 1.00 81.38 70 ARG A C 1
ATOM 526 O O . ARG A 1 70 ? 5.248 -2.472 3.150 1.00 81.38 70 ARG A O 1
ATOM 533 N N . SER A 1 71 ? 3.345 -1.310 2.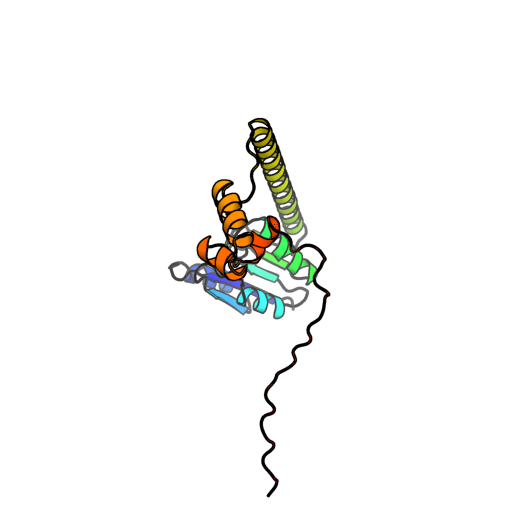987 1.00 81.69 71 SER A N 1
ATOM 534 C CA . SER A 1 71 ? 3.952 -0.062 2.546 1.00 81.69 71 SER A CA 1
ATOM 535 C C . SER A 1 71 ? 3.055 1.100 2.943 1.00 81.69 71 SER A C 1
ATOM 537 O O . SER A 1 71 ? 1.836 0.942 3.053 1.00 81.69 71 SER A O 1
ATOM 539 N N . LEU A 1 72 ? 3.657 2.271 3.116 1.00 81.31 72 LEU A N 1
ATOM 540 C CA . LEU A 1 72 ? 2.928 3.483 3.454 1.00 81.31 72 LEU A CA 1
ATOM 541 C C . LEU A 1 72 ? 1.868 3.868 2.395 1.00 81.31 72 LEU A C 1
ATOM 543 O O . LEU A 1 72 ? 0.741 4.167 2.783 1.00 81.31 72 LEU A O 1
ATOM 547 N N . PRO A 1 73 ? 2.131 3.769 1.071 1.00 82.19 73 PRO A N 1
ATOM 548 C CA . PRO A 1 73 ? 1.098 3.954 0.050 1.00 82.19 73 PRO A CA 1
ATOM 549 C C . PRO A 1 73 ? -0.132 3.065 0.236 1.00 82.19 73 PRO A C 1
ATOM 551 O O . PRO A 1 73 ? -1.255 3.552 0.148 1.00 82.19 73 PRO A O 1
ATOM 554 N N . GLN A 1 74 ? 0.088 1.781 0.529 1.00 84.31 74 GLN A N 1
ATOM 555 C CA . GLN A 1 74 ? -0.995 0.829 0.760 1.00 84.31 74 GLN A CA 1
ATOM 556 C C . GLN A 1 74 ? -1.792 1.181 2.022 1.00 84.31 74 GLN A C 1
ATOM 558 O O . GLN A 1 74 ? -3.010 1.014 2.041 1.00 84.31 74 GLN A O 1
ATOM 563 N N . LEU A 1 75 ? -1.123 1.668 3.071 1.00 86.44 75 LEU A N 1
ATOM 564 C CA . LEU A 1 75 ? -1.795 2.122 4.286 1.00 86.44 75 LEU A CA 1
ATOM 565 C C . LEU A 1 75 ? -2.732 3.298 3.987 1.00 86.44 75 LEU A C 1
ATOM 567 O O . LEU A 1 75 ? -3.901 3.254 4.355 1.00 86.44 75 LEU A O 1
ATOM 571 N N . ILE A 1 76 ? -2.235 4.307 3.265 1.00 84.94 76 ILE A N 1
ATOM 572 C CA . ILE A 1 76 ? -3.000 5.500 2.867 1.00 84.94 76 ILE A CA 1
ATOM 573 C C . ILE A 1 76 ? -4.234 5.130 2.051 1.00 84.94 76 ILE A C 1
ATOM 575 O O . ILE A 1 76 ? -5.322 5.632 2.316 1.00 84.94 76 ILE A O 1
ATOM 579 N N . GLU A 1 77 ? -4.085 4.222 1.092 1.00 86.06 77 GLU A N 1
ATOM 580 C CA . GLU A 1 77 ? -5.201 3.725 0.286 1.00 86.06 77 GLU A CA 1
ATOM 581 C C . GLU A 1 77 ? -6.246 2.983 1.135 1.00 86.06 77 GLU A C 1
ATOM 583 O O . GLU A 1 77 ? -7.449 3.209 0.989 1.00 86.06 77 GLU A O 1
ATOM 588 N N . THR A 1 78 ? -5.788 2.141 2.065 1.00 88.31 78 THR A N 1
ATOM 589 C CA . THR A 1 78 ? -6.672 1.368 2.952 1.00 88.31 78 THR A CA 1
ATOM 590 C C . THR A 1 78 ? -7.484 2.294 3.856 1.00 88.31 78 THR A C 1
ATOM 592 O O . THR A 1 78 ? -8.700 2.163 3.937 1.00 88.31 78 THR A O 1
ATOM 595 N N . VAL A 1 79 ? -6.849 3.285 4.482 1.00 87.56 79 VAL A N 1
ATOM 596 C CA . VAL A 1 79 ? -7.553 4.249 5.346 1.00 87.56 79 VAL A CA 1
ATOM 597 C C . VAL A 1 79 ? -8.427 5.203 4.550 1.00 87.56 79 VAL A C 1
ATOM 599 O O . VAL A 1 79 ? -9.524 5.527 4.988 1.00 87.56 79 VAL A O 1
ATOM 602 N N . GLY A 1 80 ? -8.001 5.610 3.353 1.00 87.38 80 GLY A N 1
ATOM 603 C CA . GLY A 1 80 ? -8.862 6.359 2.443 1.00 87.38 80 GLY A CA 1
ATOM 604 C C . GLY A 1 80 ? -10.133 5.583 2.087 1.00 87.38 80 GLY A C 1
ATOM 605 O O . GLY A 1 80 ? -11.193 6.183 1.940 1.00 87.38 80 GLY A O 1
ATOM 606 N N . THR A 1 81 ? -10.042 4.254 1.996 1.00 89.44 81 THR A N 1
ATOM 607 C CA . THR A 1 81 ? -11.204 3.373 1.822 1.00 89.44 81 THR A CA 1
ATOM 608 C C . THR A 1 81 ? -12.063 3.353 3.086 1.00 89.44 81 THR A C 1
ATOM 610 O O . THR A 1 81 ? -13.241 3.674 2.996 1.00 89.44 81 THR A O 1
ATOM 613 N N . LEU A 1 82 ? -11.480 3.099 4.264 1.00 90.69 82 LEU A N 1
ATOM 614 C CA . LEU A 1 82 ? -12.198 3.129 5.550 1.00 90.69 82 LEU A CA 1
ATOM 615 C C . LEU A 1 82 ? -12.972 4.443 5.745 1.00 90.69 82 LEU A C 1
ATOM 617 O O . LEU A 1 82 ? -14.174 4.423 5.993 1.00 90.69 82 LEU A O 1
ATOM 6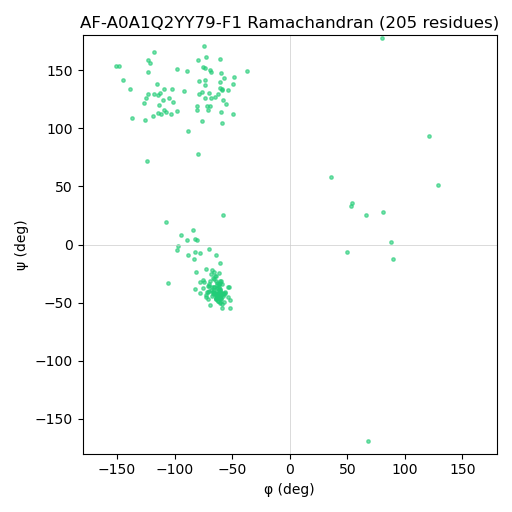21 N N . LYS A 1 83 ? -12.324 5.587 5.497 1.00 87.81 83 LYS A N 1
ATOM 622 C CA . LYS A 1 83 ? -12.940 6.914 5.609 1.00 87.81 83 LYS A CA 1
ATOM 623 C C . LYS A 1 83 ? -14.130 7.099 4.665 1.00 87.81 83 LYS A C 1
ATOM 625 O O . LYS A 1 83 ? -15.130 7.681 5.065 1.00 87.81 83 LYS A O 1
ATOM 630 N N . LYS A 1 84 ? -14.057 6.590 3.428 1.00 89.94 84 LYS A N 1
ATOM 631 C CA . LYS A 1 84 ? -15.193 6.627 2.484 1.00 89.94 84 LYS A CA 1
ATOM 632 C C . LYS A 1 84 ? -16.392 5.810 2.969 1.00 89.94 84 LYS A C 1
ATOM 634 O O . LYS A 1 84 ? -17.512 6.134 2.600 1.00 89.94 84 LYS A O 1
ATOM 639 N N . HIS A 1 85 ? -16.153 4.783 3.778 1.00 89.88 85 HIS A N 1
ATOM 640 C CA . HIS A 1 85 ? -17.192 3.981 4.423 1.00 89.88 85 HIS A CA 1
ATOM 641 C C . HIS A 1 85 ? -17.617 4.535 5.795 1.00 89.88 85 HIS A C 1
ATOM 643 O O . HIS A 1 85 ? -18.416 3.903 6.478 1.00 89.88 85 HIS A O 1
ATOM 649 N N . GLY A 1 86 ? -17.085 5.691 6.216 1.00 90.38 86 GLY A N 1
ATOM 650 C CA . GLY A 1 86 ? -17.350 6.259 7.539 1.00 90.38 86 GLY A CA 1
ATOM 651 C C . GLY A 1 86 ? -16.789 5.412 8.686 1.00 90.38 86 GLY A C 1
ATOM 652 O O . GLY A 1 86 ? -17.311 5.455 9.795 1.00 90.38 86 GLY A O 1
ATOM 653 N N . VAL A 1 87 ? -15.752 4.619 8.410 1.00 93.81 87 VAL A N 1
ATOM 654 C CA . VAL A 1 87 ? -15.113 3.704 9.358 1.00 93.81 87 VAL A CA 1
ATOM 655 C C . VAL A 1 87 ? -13.800 4.303 9.869 1.00 93.81 87 VAL A C 1
ATOM 657 O O . VAL A 1 87 ? -12.976 4.786 9.086 1.00 93.81 87 VAL A O 1
ATOM 660 N N . GLY A 1 88 ? -13.582 4.243 11.183 1.00 92.88 88 GLY A N 1
ATOM 661 C CA . GLY A 1 88 ? -12.332 4.648 11.828 1.00 92.88 88 GLY A CA 1
ATOM 662 C C . GLY A 1 88 ? -11.231 3.585 11.729 1.00 92.88 88 GLY A C 1
ATOM 663 O O . GLY A 1 88 ? -11.500 2.397 11.561 1.00 92.88 88 GLY A O 1
ATOM 664 N N . LEU A 1 89 ? -9.971 3.993 11.875 1.00 93.88 89 LEU A N 1
ATOM 665 C CA . LEU A 1 89 ? -8.832 3.098 12.074 1.00 93.88 89 LEU A CA 1
ATOM 666 C C . LEU A 1 89 ? -8.198 3.383 13.432 1.00 93.88 89 LEU A C 1
ATOM 668 O O . LEU A 1 89 ? -7.786 4.510 13.693 1.00 93.88 89 LEU A O 1
ATOM 672 N N . ARG A 1 90 ? -7.986 2.334 14.225 1.00 94.12 90 ARG A N 1
ATOM 673 C CA . ARG A 1 90 ? -7.216 2.392 15.464 1.00 94.12 90 ARG A CA 1
ATOM 674 C C . ARG A 1 90 ? -6.061 1.398 15.443 1.00 94.12 90 ARG A C 1
ATOM 676 O O . ARG A 1 90 ? -6.257 0.214 15.182 1.00 94.12 90 ARG A O 1
ATOM 683 N N . SER A 1 91 ? -4.859 1.869 15.762 1.00 92.88 91 SER A N 1
ATOM 684 C CA . SER A 1 91 ? -3.683 1.027 15.974 1.00 92.88 91 SER A CA 1
ATOM 685 C C . SER A 1 91 ? -3.283 1.018 17.442 1.00 92.88 91 SER A C 1
ATOM 687 O O . SER A 1 91 ? -3.044 2.073 18.028 1.00 92.88 91 SER A O 1
ATOM 689 N N . LEU A 1 92 ? -3.195 -0.171 18.038 1.00 92.38 92 LEU A N 1
ATOM 690 C CA . LEU A 1 92 ? -2.924 -0.314 19.471 1.00 92.38 92 LEU A CA 1
ATOM 691 C C . LEU A 1 92 ? -1.483 0.054 19.843 1.00 92.38 92 LEU A C 1
ATOM 693 O O . LEU A 1 92 ? -1.270 0.715 20.855 1.00 92.38 92 LEU A O 1
ATOM 697 N N . SER A 1 93 ? -0.494 -0.343 19.037 1.00 88.81 93 SER A N 1
ATOM 698 C CA . SER A 1 93 ? 0.921 -0.127 19.381 1.00 88.81 93 SER A CA 1
ATOM 699 C C . SER A 1 93 ? 1.383 1.303 19.123 1.00 88.81 93 SER A C 1
ATOM 701 O O . SER A 1 93 ? 2.110 1.870 19.930 1.00 88.81 93 SER A O 1
ATOM 703 N N . GLU A 1 94 ? 0.970 1.891 17.999 1.00 85.81 94 GLU A N 1
ATOM 704 C CA . GLU A 1 94 ? 1.315 3.270 17.641 1.00 85.81 94 GLU A CA 1
ATOM 705 C C . GLU A 1 94 ? 0.398 4.301 18.323 1.00 85.81 94 GLU A C 1
ATOM 707 O O . GLU A 1 94 ? 0.645 5.496 18.200 1.00 85.81 94 GLU A O 1
ATOM 712 N N . GLN A 1 95 ? -0.649 3.849 19.029 1.00 86.94 95 GLN A N 1
ATOM 713 C CA . GLN A 1 95 ? -1.667 4.690 19.678 1.00 86.94 95 GLN A CA 1
ATOM 714 C C . GLN A 1 95 ? -2.315 5.707 18.725 1.00 86.94 95 GLN A C 1
ATOM 716 O O . GLN A 1 95 ? -2.683 6.814 19.112 1.00 86.94 95 GLN A O 1
ATOM 721 N N . ILE A 1 96 ? -2.459 5.324 17.457 1.00 87.44 96 ILE A N 1
ATOM 722 C CA . ILE A 1 96 ? -3.100 6.148 16.433 1.00 87.44 96 ILE A CA 1
ATOM 723 C C . ILE A 1 96 ? -4.577 5.785 16.384 1.00 87.44 96 ILE A C 1
ATOM 725 O O . ILE A 1 96 ? -4.912 4.608 16.283 1.00 87.44 96 ILE A O 1
ATOM 729 N N . ASP A 1 97 ? -5.442 6.793 16.396 1.00 90.12 97 ASP A N 1
ATOM 730 C CA . ASP A 1 97 ? -6.880 6.626 16.220 1.00 90.12 97 ASP A CA 1
ATOM 731 C C . ASP A 1 97 ? -7.429 7.704 15.283 1.00 90.12 97 ASP A C 1
ATOM 733 O O . ASP A 1 97 ? -7.487 8.882 15.634 1.00 90.12 97 ASP A O 1
ATOM 737 N N . THR A 1 98 ? -7.813 7.307 14.073 1.00 89.19 98 THR A N 1
ATOM 738 C CA . THR A 1 98 ? -8.332 8.222 13.052 1.00 89.19 98 THR A CA 1
ATOM 739 C C . THR A 1 98 ? -9.804 8.575 13.258 1.00 89.19 98 THR A C 1
ATOM 741 O O . THR A 1 98 ? -10.364 9.258 12.406 1.00 89.19 98 THR A O 1
ATOM 744 N N . SER A 1 99 ? -10.452 8.115 14.335 1.00 84.25 99 SER A N 1
ATOM 745 C CA . SER A 1 99 ? -11.808 8.550 14.694 1.00 84.25 99 SER A CA 1
ATOM 746 C C . SER A 1 99 ? -11.829 9.929 15.370 1.00 84.25 99 SER A C 1
ATOM 748 O O . SER A 1 99 ? -12.903 10.468 15.631 1.00 84.25 99 SER A O 1
ATOM 750 N N . ASN A 1 100 ? -10.661 10.501 15.684 1.00 86.38 100 ASN A N 1
ATOM 751 C CA . ASN A 1 100 ? -10.521 11.834 16.263 1.00 86.38 100 ASN A CA 1
ATOM 752 C C . ASN A 1 100 ? -9.629 12.743 15.399 1.00 86.38 100 ASN A C 1
ATOM 754 O O . ASN A 1 100 ? -8.799 12.279 14.615 1.00 86.38 100 ASN A O 1
ATOM 758 N N . ALA A 1 101 ? -9.776 14.059 15.583 1.00 87.00 101 ALA A N 1
ATOM 759 C CA . ALA A 1 101 ? -9.093 15.070 14.772 1.00 87.00 101 ALA A CA 1
ATOM 760 C C . ALA A 1 101 ? -7.555 14.989 14.848 1.00 87.00 101 ALA A C 1
ATOM 762 O O . ALA A 1 101 ? -6.868 15.265 13.865 1.00 87.00 101 ALA A O 1
ATOM 763 N N . ALA A 1 102 ? -6.999 14.596 15.999 1.00 86.19 102 ALA A N 1
ATOM 764 C CA . ALA A 1 102 ? -5.553 14.492 16.179 1.00 86.19 102 ALA A CA 1
ATOM 765 C C . ALA A 1 102 ? -4.968 13.314 15.385 1.00 86.19 102 ALA A C 1
ATOM 767 O O . ALA A 1 102 ? -3.980 13.478 14.667 1.00 86.19 102 ALA A O 1
ATOM 768 N N . GLY A 1 103 ? -5.589 12.135 15.461 1.00 84.44 103 GLY A N 1
ATOM 769 C CA . GLY A 1 103 ? -5.152 10.983 14.680 1.00 84.44 103 GLY A CA 1
ATOM 770 C C . GLY A 1 103 ? -5.419 11.150 13.187 1.00 84.44 103 GLY A C 1
ATOM 771 O O . GLY A 1 103 ? -4.605 10.709 12.376 1.00 84.44 103 GLY A O 1
ATOM 772 N N . GLU A 1 104 ? -6.484 11.860 12.809 1.00 84.25 104 GLU A N 1
ATOM 773 C CA . GLU A 1 104 ? -6.726 12.249 11.418 1.00 84.25 104 GLU A CA 1
ATOM 774 C C . GLU A 1 104 ? -5.614 13.167 10.874 1.00 84.25 104 GLU A C 1
ATOM 776 O O . GLU A 1 104 ? -5.097 12.929 9.779 1.00 84.25 104 GLU A O 1
ATOM 781 N N . LEU A 1 105 ? -5.165 14.158 11.655 1.00 86.62 105 LEU A N 1
ATOM 782 C CA . LEU A 1 105 ? -4.040 15.023 11.286 1.00 86.62 105 LEU A CA 1
ATOM 783 C C . LEU A 1 105 ? -2.743 14.226 11.094 1.00 86.62 105 LEU A C 1
ATOM 785 O O . LEU A 1 105 ? -2.083 14.363 10.061 1.00 86.62 105 LEU A O 1
ATOM 789 N N . ILE A 1 106 ? -2.391 13.373 12.062 1.00 82.56 106 ILE A N 1
ATOM 790 C CA . ILE A 1 106 ? -1.197 12.513 11.989 1.00 82.56 106 ILE A CA 1
ATOM 791 C C . ILE A 1 106 ? -1.252 11.646 10.728 1.00 82.56 106 ILE A C 1
ATOM 793 O O . ILE A 1 106 ? -0.262 11.507 10.004 1.00 82.56 106 ILE A O 1
ATOM 797 N N . PHE A 1 107 ? -2.430 11.107 10.418 1.00 80.00 107 PHE A N 1
ATOM 798 C CA . PHE A 1 107 ? -2.621 10.304 9.225 1.00 80.00 107 PHE A CA 1
ATOM 799 C C . PHE A 1 107 ? -2.416 11.102 7.931 1.00 80.00 107 PHE A C 1
ATOM 801 O O . PHE A 1 107 ? -1.732 10.640 7.014 1.00 80.00 107 PHE A O 1
ATOM 808 N N . HIS A 1 108 ? -2.951 12.322 7.853 1.00 84.00 108 HIS A N 1
ATOM 809 C CA . HIS A 1 108 ? -2.739 13.208 6.710 1.00 84.00 108 HIS A CA 1
ATOM 810 C C . HIS A 1 108 ? -1.269 13.596 6.529 1.00 84.00 108 HIS A C 1
ATOM 812 O O . HIS A 1 108 ? -0.788 13.623 5.393 1.00 84.00 108 HIS A O 1
ATOM 818 N N . MET A 1 109 ? -0.531 13.813 7.620 1.00 85.12 109 MET A N 1
ATOM 819 C CA . MET A 1 109 ? 0.912 14.061 7.568 1.00 85.12 109 MET A CA 1
ATOM 820 C C . MET A 1 109 ? 1.675 12.868 6.983 1.00 85.12 109 MET A C 1
ATOM 822 O O . MET A 1 109 ? 2.504 13.048 6.090 1.00 85.12 109 MET A O 1
ATOM 826 N N . PHE A 1 110 ? 1.354 11.641 7.408 1.00 80.31 110 PHE A N 1
ATOM 827 C CA . PHE A 1 110 ? 1.916 10.432 6.799 1.00 80.31 110 PHE A CA 1
ATOM 828 C C . PHE A 1 110 ? 1.551 10.307 5.316 1.00 80.31 110 PHE A C 1
ATOM 830 O O . PHE A 1 110 ? 2.398 9.948 4.495 1.00 80.31 110 PHE A O 1
ATOM 837 N N . GLY A 1 111 ? 0.314 10.668 4.963 1.00 82.19 111 GLY A N 1
ATOM 838 C CA . GLY A 1 111 ? -0.161 10.809 3.589 1.00 82.19 111 GLY A CA 1
ATOM 839 C C . GLY A 1 111 ? 0.737 11.699 2.731 1.00 82.19 111 GLY A C 1
ATOM 840 O O . GLY A 1 111 ? 1.227 11.280 1.677 1.00 82.19 111 GLY A O 1
ATOM 841 N N . ALA A 1 112 ? 0.970 12.919 3.212 1.00 86.25 112 ALA A N 1
ATOM 842 C CA . ALA A 1 112 ? 1.790 13.920 2.545 1.00 86.25 112 ALA A CA 1
ATOM 843 C C . ALA A 1 112 ? 3.251 13.468 2.409 1.00 86.25 112 ALA A C 1
ATOM 845 O O . ALA A 1 112 ? 3.820 13.556 1.318 1.00 86.25 112 ALA A O 1
ATOM 846 N N . LEU A 1 113 ? 3.834 12.909 3.474 1.00 82.31 113 LEU A N 1
ATOM 847 C CA . LEU A 1 113 ? 5.209 12.410 3.459 1.00 82.31 113 LEU A CA 1
ATOM 848 C C . LEU A 1 113 ? 5.391 11.282 2.432 1.00 82.31 113 LEU A C 1
ATOM 850 O O . LEU A 1 113 ? 6.327 11.309 1.636 1.00 82.31 113 LEU A O 1
ATOM 854 N N . ALA A 1 114 ? 4.449 10.338 2.364 1.00 78.69 114 ALA A N 1
ATOM 855 C CA . ALA A 1 114 ? 4.495 9.244 1.392 1.00 78.69 114 ALA A CA 1
ATOM 856 C C . ALA A 1 114 ? 4.407 9.720 -0.061 1.00 78.69 114 ALA A C 1
ATOM 858 O O . ALA A 1 114 ? 4.947 9.088 -0.975 1.00 78.69 114 ALA A O 1
ATOM 859 N N . GLN A 1 115 ? 3.641 10.786 -0.300 1.00 82.81 115 GLN A N 1
ATOM 860 C CA . GLN A 1 115 ? 3.514 11.384 -1.621 1.00 82.81 115 GLN A CA 1
ATOM 861 C C . GLN A 1 115 ? 4.800 12.116 -2.009 1.00 82.81 115 GLN A C 1
ATOM 863 O O . GLN A 1 115 ? 5.262 11.976 -3.143 1.00 82.81 115 GLN A O 1
ATOM 868 N N . PHE A 1 116 ? 5.405 12.830 -1.058 1.00 85.81 116 PHE A N 1
ATOM 869 C CA . PHE A 1 116 ? 6.694 13.489 -1.228 1.00 85.81 116 PHE A CA 1
ATOM 870 C C . PHE A 1 116 ? 7.813 12.490 -1.560 1.00 85.81 116 PHE A C 1
ATOM 872 O O . PHE A 1 116 ? 8.498 12.649 -2.572 1.00 85.81 116 PHE A O 1
ATOM 879 N N . GLU A 1 117 ? 7.944 11.398 -0.797 1.00 85.12 117 GLU A N 1
ATOM 880 C CA . GLU A 1 117 ? 8.932 10.343 -1.073 1.00 85.12 117 GLU A CA 1
ATOM 881 C C . GLU A 1 117 ? 8.742 9.711 -2.459 1.00 85.12 117 GLU A C 1
ATOM 883 O O . GLU A 1 117 ? 9.709 9.507 -3.200 1.00 85.12 117 GLU A O 1
ATOM 888 N N . ARG A 1 118 ? 7.488 9.443 -2.857 1.00 83.50 118 ARG A N 1
ATOM 889 C CA . ARG A 1 118 ? 7.172 8.949 -4.208 1.00 83.50 118 ARG A CA 1
ATOM 890 C C . ARG A 1 118 ? 7.593 9.937 -5.296 1.00 83.50 118 ARG A C 1
ATOM 892 O O . ARG A 1 118 ? 8.072 9.499 -6.344 1.00 83.50 118 ARG A O 1
ATOM 899 N N . GLY A 1 119 ? 7.422 11.236 -5.057 1.00 88.44 119 GLY A N 1
ATOM 900 C CA . GLY A 1 119 ? 7.916 12.304 -5.928 1.00 88.44 119 GLY A CA 1
ATOM 901 C C . GLY A 1 119 ? 9.433 12.233 -6.103 1.00 88.44 119 GLY A C 1
ATOM 902 O O . GLY A 1 119 ? 9.910 12.062 -7.225 1.00 88.44 119 GLY A O 1
ATOM 903 N N . LEU A 1 120 ? 10.179 12.223 -4.995 1.00 91.50 120 LEU A N 1
ATOM 904 C CA . LEU A 1 120 ? 11.646 12.157 -5.004 1.00 91.50 120 LEU A CA 1
ATOM 905 C C . LEU A 1 120 ? 12.192 10.916 -5.725 1.00 91.50 120 LEU A C 1
ATOM 907 O O . LEU A 1 120 ? 13.158 11.008 -6.487 1.00 91.50 120 LEU A O 1
ATOM 911 N N . ILE A 1 121 ? 11.584 9.742 -5.519 1.00 89.56 121 ILE A N 1
ATOM 912 C CA . ILE A 1 121 ? 11.992 8.510 -6.215 1.00 89.56 121 ILE A CA 1
ATOM 913 C C . ILE A 1 121 ? 11.805 8.657 -7.730 1.00 89.56 121 ILE A C 1
ATOM 915 O O . ILE A 1 121 ? 12.686 8.263 -8.502 1.00 89.56 121 ILE A O 1
ATOM 919 N N . ARG A 1 122 ? 10.680 9.232 -8.176 1.00 93.31 122 ARG A N 1
ATOM 920 C CA . ARG A 1 122 ? 10.405 9.461 -9.604 1.00 93.31 122 ARG A CA 1
ATOM 921 C C . ARG A 1 122 ? 11.399 10.434 -10.221 1.00 93.31 122 ARG A C 1
ATOM 923 O O . ARG A 1 122 ? 11.927 10.141 -11.292 1.00 93.31 122 ARG A O 1
ATOM 930 N N . GLU A 1 123 ? 11.678 11.544 -9.546 1.00 94.75 123 GLU A N 1
ATOM 931 C CA . GLU A 1 123 ? 12.646 12.548 -9.999 1.00 94.75 123 GLU A CA 1
ATOM 932 C C . GLU A 1 123 ? 14.040 11.943 -10.171 1.00 94.75 123 GLU A C 1
ATOM 934 O O . GLU A 1 123 ? 14.621 12.026 -11.255 1.00 94.75 123 GLU A O 1
ATOM 939 N N . ARG A 1 124 ? 14.541 11.237 -9.148 1.00 94.00 124 ARG A N 1
ATOM 940 C CA . ARG A 1 124 ? 15.845 10.556 -9.211 1.00 94.00 124 ARG A CA 1
ATOM 941 C C . ARG A 1 124 ? 15.899 9.507 -10.315 1.00 94.00 124 ARG A C 1
ATOM 943 O O . ARG A 1 124 ? 16.889 9.425 -11.038 1.00 94.00 124 ARG A O 1
ATOM 950 N N . THR A 1 125 ? 14.835 8.720 -10.470 1.00 94.38 125 THR A N 1
ATOM 951 C CA . THR A 1 125 ? 14.752 7.703 -11.528 1.00 94.38 125 THR A CA 1
ATOM 952 C C . THR A 1 125 ? 14.808 8.348 -12.909 1.00 94.38 125 THR A C 1
ATOM 954 O O . THR A 1 125 ? 15.552 7.883 -13.770 1.00 94.38 125 THR A O 1
ATOM 957 N N . LYS A 1 126 ? 14.065 9.440 -13.123 1.00 94.81 126 LYS A N 1
ATOM 958 C CA . LYS A 1 126 ? 14.064 10.174 -14.391 1.00 94.81 126 LYS A CA 1
ATOM 959 C C . LYS A 1 126 ? 15.449 10.746 -14.697 1.00 94.81 126 LYS A C 1
ATOM 961 O O . LYS A 1 126 ? 15.976 10.470 -15.769 1.00 94.81 126 LYS A O 1
ATOM 966 N N . ALA A 1 127 ? 16.072 11.421 -13.732 1.00 94.56 127 ALA A N 1
ATOM 967 C CA . ALA A 1 127 ? 17.428 11.948 -13.877 1.00 94.56 127 ALA A CA 1
ATOM 968 C C . ALA A 1 127 ? 18.449 10.843 -14.217 1.00 94.56 127 ALA A C 1
ATOM 970 O O . ALA A 1 127 ? 19.272 11.003 -15.117 1.00 94.56 127 ALA A O 1
ATOM 971 N N . GLY A 1 128 ? 18.359 9.685 -13.554 1.00 94.56 128 GLY A N 1
ATOM 972 C CA . GLY A 1 128 ? 19.210 8.528 -13.841 1.00 94.56 128 GLY A CA 1
ATOM 973 C C . GLY A 1 128 ? 18.991 7.941 -15.240 1.00 94.56 128 GLY A C 1
ATOM 974 O O . GLY A 1 128 ? 19.960 7.596 -15.922 1.00 94.56 128 GLY A O 1
ATOM 975 N N . LEU A 1 129 ? 17.736 7.849 -15.692 1.00 94.50 129 LEU A N 1
ATOM 976 C CA . LEU A 1 129 ? 17.392 7.400 -17.044 1.00 94.50 129 LEU A CA 1
ATOM 977 C C . LEU A 1 129 ? 17.899 8.374 -18.109 1.00 94.50 129 LEU A C 1
ATOM 979 O O . LEU A 1 129 ? 18.455 7.929 -19.110 1.00 94.50 129 LEU A O 1
ATOM 983 N N . ASP A 1 130 ? 17.751 9.678 -17.891 1.00 93.94 130 ASP A N 1
ATOM 984 C CA . ASP A 1 130 ? 18.201 10.706 -18.830 1.00 93.94 130 ASP A CA 1
ATOM 985 C C . ASP A 1 130 ? 19.733 10.718 -18.939 1.00 93.94 130 ASP A C 1
ATOM 987 O O . ASP A 1 130 ? 20.272 10.685 -20.046 1.00 93.94 130 ASP A O 1
ATOM 991 N N . ALA A 1 131 ? 20.449 10.596 -17.816 1.00 93.62 131 ALA A N 1
ATOM 992 C CA . ALA A 1 131 ? 21.903 10.425 -17.813 1.00 93.62 131 ALA A CA 1
ATOM 993 C C . ALA A 1 131 ? 22.353 9.118 -18.498 1.00 93.62 131 ALA A C 1
ATOM 995 O O . ALA A 1 131 ? 23.375 9.077 -19.184 1.00 93.62 131 ALA A O 1
ATOM 996 N N . ALA A 1 132 ? 21.609 8.019 -18.332 1.00 93.06 132 ALA A N 1
ATOM 997 C CA . ALA A 1 132 ? 21.901 6.766 -19.026 1.00 93.06 132 ALA A CA 1
ATOM 998 C C . ALA A 1 132 ? 21.682 6.881 -20.544 1.00 93.06 132 ALA A C 1
ATOM 1000 O O . ALA A 1 132 ? 22.516 6.391 -21.307 1.00 93.06 132 ALA A O 1
ATOM 1001 N N . ARG A 1 133 ? 20.611 7.557 -20.980 1.00 92.12 133 ARG A N 1
ATOM 1002 C CA . ARG A 1 133 ? 20.338 7.837 -22.399 1.00 92.12 133 ARG A CA 1
ATOM 1003 C C . ARG A 1 133 ? 21.409 8.725 -23.020 1.00 92.12 133 ARG A C 1
ATOM 1005 O O . ARG A 1 133 ? 21.871 8.405 -24.109 1.00 92.12 133 ARG A O 1
ATOM 1012 N N . ALA A 1 134 ? 21.851 9.769 -22.314 1.00 92.44 134 ALA A N 1
ATOM 1013 C CA . ALA A 1 134 ? 22.945 10.639 -22.756 1.00 92.44 134 ALA A CA 1
ATOM 1014 C C . ALA A 1 134 ? 24.262 9.866 -22.964 1.00 92.44 134 ALA A C 1
ATOM 1016 O O . ALA A 1 134 ? 25.027 10.177 -23.869 1.00 92.44 134 ALA A O 1
ATOM 1017 N N . ARG A 1 135 ? 24.492 8.798 -22.186 1.00 94.56 135 ARG A N 1
ATOM 1018 C CA . ARG A 1 135 ? 25.612 7.852 -22.363 1.00 94.56 135 ARG A CA 1
ATOM 1019 C C . ARG A 1 135 ? 25.347 6.745 -23.399 1.00 94.56 135 ARG A C 1
ATOM 1021 O O . ARG A 1 135 ? 26.068 5.755 -23.433 1.00 94.56 135 ARG A O 1
ATOM 1028 N N . GLY A 1 136 ? 24.297 6.862 -24.212 1.00 91.12 136 GLY A N 1
ATOM 1029 C CA . GLY A 1 136 ? 23.979 5.929 -25.299 1.00 91.12 136 GLY A CA 1
ATOM 1030 C C . GLY A 1 136 ? 23.122 4.718 -24.910 1.00 91.12 136 GLY A C 1
ATOM 1031 O O . GLY A 1 136 ? 22.813 3.880 -25.760 1.00 91.12 136 GLY A O 1
ATOM 1032 N N . ARG A 1 137 ? 22.674 4.597 -23.652 1.00 88.31 137 ARG A N 1
ATOM 1033 C CA . ARG A 1 137 ? 21.804 3.484 -23.240 1.00 88.31 137 ARG A CA 1
ATOM 1034 C C . ARG A 1 137 ? 20.368 3.721 -23.730 1.00 88.31 137 ARG A C 1
ATOM 1036 O O . ARG A 1 137 ? 19.635 4.514 -23.147 1.00 88.31 137 ARG A O 1
ATOM 1043 N N . LYS A 1 138 ? 19.930 2.981 -24.756 1.00 83.06 138 LYS A N 1
ATOM 1044 C CA . LYS A 1 138 ? 18.555 3.065 -25.305 1.00 83.06 138 LYS A CA 1
ATOM 1045 C C . LYS A 1 138 ? 17.456 2.583 -24.341 1.00 83.06 138 LYS A C 1
ATOM 1047 O O . LYS A 1 138 ? 16.340 3.092 -24.387 1.00 83.06 138 LYS A O 1
ATOM 1052 N N . GLY A 1 139 ? 17.766 1.643 -23.444 1.00 85.06 139 GLY A N 1
ATOM 1053 C CA . GLY A 1 139 ? 16.768 1.016 -22.565 1.00 85.06 139 GLY A CA 1
ATOM 1054 C C . GLY A 1 139 ? 15.775 0.123 -23.327 1.00 85.06 139 GLY A C 1
ATOM 1055 O O . GLY A 1 139 ? 15.980 -0.183 -24.499 1.00 85.06 139 GLY A O 1
ATOM 1056 N N . GLY A 1 140 ? 14.705 -0.309 -22.653 1.00 86.62 140 GLY A N 1
ATOM 1057 C CA . GLY A 1 140 ? 13.668 -1.169 -23.239 1.00 86.62 140 GLY A CA 1
ATOM 1058 C C . GLY A 1 140 ? 14.032 -2.659 -23.308 1.00 86.62 140 GLY A C 1
ATOM 1059 O O . GLY A 1 140 ? 15.114 -3.082 -22.901 1.00 86.62 140 GLY A O 1
ATOM 1060 N N . ARG A 1 141 ? 13.085 -3.474 -23.795 1.00 85.62 141 ARG A N 1
ATOM 1061 C CA . ARG A 1 141 ? 13.293 -4.914 -24.005 1.00 85.62 141 ARG A CA 1
ATOM 1062 C C . ARG A 1 141 ? 14.259 -5.115 -25.184 1.00 85.62 141 ARG A C 1
ATOM 1064 O O . ARG A 1 141 ? 14.010 -4.531 -26.239 1.00 85.62 141 ARG A O 1
ATOM 1071 N N . PRO A 1 142 ? 15.316 -5.936 -25.052 1.00 85.06 142 PRO A N 1
ATOM 1072 C CA . PRO A 1 142 ? 16.210 -6.221 -26.168 1.00 85.06 142 PRO A CA 1
ATOM 1073 C C . PRO A 1 142 ? 15.446 -6.864 -27.334 1.00 85.06 142 PRO A C 1
ATOM 1075 O O . PRO A 1 142 ? 14.468 -7.594 -27.128 1.00 85.06 142 PRO A O 1
ATOM 1078 N N . ARG A 1 143 ? 15.891 -6.576 -28.563 1.00 88.44 143 ARG A N 1
ATOM 1079 C CA . ARG A 1 143 ? 15.352 -7.206 -29.776 1.00 88.44 143 ARG A CA 1
ATOM 1080 C C . ARG A 1 143 ? 15.567 -8.718 -29.693 1.00 88.44 143 ARG A C 1
ATOM 1082 O O . ARG A 1 143 ? 16.611 -9.164 -29.231 1.00 88.44 143 ARG A O 1
ATOM 1089 N N . ARG A 1 144 ? 14.567 -9.494 -30.123 1.00 88.19 144 ARG A N 1
ATOM 1090 C CA . ARG A 1 144 ? 14.664 -10.964 -30.160 1.00 88.19 144 ARG A CA 1
ATOM 1091 C C . ARG A 1 144 ? 15.393 -11.496 -31.391 1.00 88.19 144 ARG A C 1
ATOM 1093 O O . ARG A 1 144 ? 15.875 -12.614 -31.327 1.00 88.19 144 ARG A O 1
ATOM 1100 N N . LEU A 1 145 ? 15.426 -10.718 -32.472 1.00 89.69 145 LEU A N 1
ATOM 1101 C CA . LEU A 1 145 ? 16.106 -11.056 -33.718 1.00 89.69 145 LEU A CA 1
ATOM 1102 C C . LEU A 1 145 ? 17.288 -10.102 -33.902 1.00 89.69 145 LEU A C 1
ATOM 1104 O O . LEU A 1 145 ? 17.129 -8.883 -33.752 1.00 89.69 145 LEU A O 1
ATOM 1108 N N . SER A 1 146 ? 18.456 -10.671 -34.186 1.00 91.56 146 SER A N 1
ATOM 1109 C CA . SER A 1 146 ? 19.629 -9.949 -34.677 1.00 91.56 146 SER A CA 1
ATOM 1110 C C . SER A 1 146 ? 19.450 -9.566 -36.151 1.00 91.56 146 SER A C 1
ATOM 1112 O O . SER A 1 146 ? 18.510 -10.012 -36.806 1.00 91.56 146 SER A O 1
ATOM 1114 N N . GLU A 1 147 ? 20.345 -8.737 -36.688 1.00 91.75 147 GLU A N 1
ATOM 1115 C CA . GLU A 1 147 ? 20.330 -8.400 -38.120 1.00 91.75 147 GLU A CA 1
ATOM 1116 C C . GLU A 1 147 ? 20.539 -9.649 -38.989 1.00 91.75 147 GLU A C 1
ATOM 1118 O O . GLU A 1 147 ? 19.772 -9.874 -39.920 1.00 91.75 147 GLU A O 1
ATOM 1123 N N . ALA A 1 148 ? 21.444 -10.547 -38.586 1.00 92.50 148 ALA A N 1
ATOM 1124 C CA . ALA A 1 148 ? 21.653 -11.828 -39.259 1.00 92.50 148 ALA A CA 1
ATOM 1125 C C . ALA A 1 148 ? 20.401 -12.729 -39.249 1.00 92.50 148 ALA A C 1
ATOM 1127 O O . ALA A 1 148 ? 20.116 -13.407 -40.238 1.00 92.50 148 ALA A O 1
ATOM 1128 N N . ASP A 1 149 ? 19.621 -12.726 -38.161 1.00 91.88 149 ASP A N 1
ATOM 1129 C CA . ASP A 1 149 ? 18.361 -13.480 -38.105 1.00 91.88 149 ASP A CA 1
ATOM 1130 C C . ASP A 1 149 ? 17.312 -12.900 -39.063 1.00 91.88 149 ASP A C 1
ATOM 1132 O O . ASP A 1 149 ? 16.537 -13.647 -39.660 1.00 91.88 149 ASP A O 1
ATOM 1136 N N . ILE A 1 150 ? 17.282 -11.572 -39.217 1.00 92.56 150 ILE A N 1
ATOM 1137 C 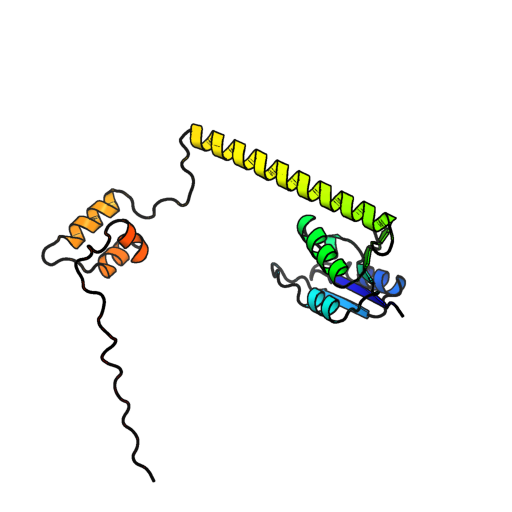CA . ILE A 1 150 ? 16.388 -10.881 -40.154 1.00 92.56 150 ILE A CA 1
ATOM 1138 C C . ILE A 1 150 ? 16.792 -11.219 -41.594 1.00 92.56 150 ILE A C 1
ATOM 1140 O O . ILE A 1 150 ? 15.929 -11.570 -42.394 1.00 92.56 150 ILE A O 1
ATOM 1144 N N . ASP A 1 151 ? 18.080 -11.202 -41.922 1.00 93.00 151 ASP A N 1
ATOM 1145 C CA . ASP A 1 151 ? 18.559 -11.556 -43.264 1.00 93.00 151 ASP A CA 1
ATOM 1146 C C . ASP A 1 151 ? 18.309 -13.033 -43.595 1.00 93.00 151 ASP A C 1
ATOM 1148 O O . ASP A 1 151 ? 17.855 -13.377 -44.692 1.00 93.00 151 ASP A O 1
ATOM 1152 N N . THR A 1 152 ? 18.501 -13.917 -42.613 1.00 92.25 152 THR A N 1
ATOM 1153 C CA . THR A 1 152 ? 18.139 -15.336 -42.733 1.00 92.25 152 THR A CA 1
ATOM 1154 C C . THR A 1 152 ? 16.637 -15.495 -42.974 1.00 92.25 152 THR A C 1
ATOM 1156 O O . THR A 1 152 ? 16.226 -16.250 -43.856 1.00 92.25 152 THR A O 1
ATOM 1159 N N . ALA A 1 153 ? 15.799 -14.763 -42.230 1.00 91.81 153 ALA A N 1
ATOM 1160 C CA . ALA A 1 153 ? 14.352 -14.780 -42.420 1.00 91.81 153 ALA A CA 1
ATOM 1161 C C . ALA A 1 153 ? 13.958 -14.334 -43.832 1.00 91.81 153 ALA A C 1
ATOM 1163 O O . ALA A 1 153 ? 13.154 -15.006 -44.472 1.00 91.81 153 ALA A O 1
ATOM 1164 N N . ARG A 1 154 ? 14.545 -13.234 -44.324 1.00 92.94 154 ARG A N 1
ATOM 1165 C CA . ARG A 1 154 ? 14.311 -12.711 -45.675 1.00 92.94 154 ARG A CA 1
ATOM 1166 C C . ARG A 1 154 ? 14.630 -13.762 -46.732 1.00 92.94 154 ARG A C 1
ATOM 1168 O O . ARG A 1 154 ? 13.782 -14.065 -47.561 1.00 92.94 154 ARG A O 1
ATOM 1175 N N . THR A 1 155 ? 15.804 -14.379 -46.625 1.00 92.88 155 THR A N 1
ATOM 1176 C CA . THR A 1 155 ? 16.271 -15.402 -47.569 1.00 92.88 155 THR A CA 1
ATOM 1177 C C . THR A 1 155 ? 15.325 -16.604 -47.620 1.00 92.88 155 THR A C 1
ATOM 1179 O O . THR A 1 155 ? 15.002 -17.095 -48.695 1.00 92.88 155 THR A O 1
ATOM 1182 N N . LEU A 1 156 ? 14.833 -17.071 -46.466 1.00 91.12 156 LEU A N 1
ATOM 1183 C CA . LEU A 1 156 ? 13.887 -18.193 -46.399 1.00 91.12 156 LEU A CA 1
ATOM 1184 C C . LEU A 1 156 ? 12.494 -17.841 -46.945 1.00 91.12 156 LEU A C 1
ATOM 1186 O O . LEU A 1 156 ? 11.820 -18.709 -47.499 1.00 91.12 156 LEU A O 1
ATOM 1190 N N . LEU A 1 157 ? 12.053 -16.593 -46.763 1.00 90.38 157 LEU A N 1
ATOM 1191 C CA . LEU A 1 157 ? 10.764 -16.103 -47.257 1.00 90.38 157 LEU A CA 1
ATOM 1192 C C . LEU A 1 157 ? 10.766 -15.853 -48.773 1.00 90.38 157 LEU A C 1
ATOM 1194 O O . LEU A 1 157 ? 9.720 -15.999 -49.397 1.00 90.38 157 LEU A O 1
ATOM 1198 N N . GLU A 1 158 ? 11.912 -15.479 -49.344 1.00 90.62 158 GLU A N 1
ATOM 1199 C CA . GLU A 1 158 ? 12.096 -15.172 -50.773 1.00 90.62 158 GLU A CA 1
ATOM 1200 C C . GLU A 1 158 ? 12.655 -16.360 -51.585 1.00 90.62 158 GLU A C 1
ATOM 1202 O O . GLU A 1 158 ? 12.825 -16.248 -52.797 1.00 90.62 158 GLU A O 1
ATOM 1207 N N . ALA A 1 159 ? 12.936 -17.498 -50.939 1.00 89.88 159 ALA A N 1
ATOM 1208 C CA . ALA A 1 159 ? 13.375 -18.726 -51.603 1.00 89.88 159 ALA A CA 1
ATOM 1209 C C . ALA A 1 159 ? 12.332 -19.251 -52.609 1.00 89.88 159 ALA A C 1
ATOM 1211 O O . ALA A 1 159 ? 11.144 -18.951 -52.495 1.00 89.88 159 ALA A O 1
ATOM 1212 N N . ASP A 1 160 ? 12.763 -20.090 -53.554 1.00 85.50 160 ASP A N 1
ATOM 1213 C CA . ASP A 1 160 ? 11.873 -20.782 -54.491 1.00 85.50 160 ASP A CA 1
ATOM 1214 C C . ASP A 1 160 ? 11.986 -22.316 -54.322 1.00 85.50 160 ASP A C 1
ATOM 1216 O O . ASP A 1 160 ? 13.041 -22.880 -54.633 1.00 85.50 160 ASP A O 1
ATOM 1220 N N . PRO A 1 161 ? 10.954 -23.011 -53.793 1.00 83.62 161 PRO A N 1
ATOM 1221 C CA . PRO A 1 161 ? 9.707 -22.458 -53.258 1.00 83.62 161 PRO A CA 1
ATOM 1222 C C . PRO A 1 161 ? 9.899 -21.775 -51.884 1.00 83.62 161 PRO A C 1
ATOM 1224 O O . PRO A 1 161 ? 10.764 -22.185 -51.100 1.00 83.62 161 PRO A O 1
ATOM 1227 N N . PRO A 1 162 ? 9.064 -20.777 -51.535 1.00 87.38 162 PRO A N 1
ATOM 1228 C CA . PRO A 1 162 ? 9.230 -20.000 -50.308 1.00 87.38 162 PRO A CA 1
ATOM 1229 C C . PRO A 1 162 ? 8.839 -20.796 -49.063 1.00 87.38 162 PRO A C 1
ATOM 1231 O O . PRO A 1 162 ? 7.842 -21.527 -49.042 1.00 87.38 162 PRO A O 1
ATOM 1234 N N . VAL A 1 163 ? 9.591 -20.612 -47.975 1.00 89.56 163 VAL A N 1
ATOM 1235 C CA . VAL A 1 163 ? 9.281 -21.246 -46.689 1.00 89.56 163 VAL A CA 1
ATOM 1236 C C . VAL A 1 163 ? 8.110 -20.508 -46.018 1.00 89.56 163 VAL A C 1
ATOM 1238 O O . VAL A 1 163 ? 8.149 -19.282 -45.893 1.00 89.56 163 VAL A O 1
ATOM 1241 N N . PRO A 1 164 ? 7.069 -21.211 -45.525 1.00 90.06 164 PRO A N 1
ATOM 1242 C CA . PRO A 1 164 ? 5.924 -20.570 -44.879 1.00 90.06 164 PRO A CA 1
ATOM 1243 C C . PRO A 1 164 ? 6.307 -19.683 -43.684 1.00 90.06 164 PRO A C 1
ATOM 1245 O O . PRO A 1 164 ? 7.147 -20.040 -42.863 1.00 90.06 164 PRO A O 1
ATOM 1248 N N . PHE A 1 165 ? 5.617 -18.555 -43.510 1.00 88.12 165 PHE A N 1
ATOM 1249 C CA . PHE A 1 165 ? 5.937 -17.561 -42.474 1.00 88.12 165 PHE A CA 1
ATOM 1250 C C . PHE A 1 165 ? 5.957 -18.123 -41.040 1.00 88.12 165 PHE A C 1
ATOM 1252 O O . PHE A 1 165 ? 6.841 -17.808 -40.242 1.00 88.12 165 PHE A O 1
ATOM 1259 N N . SER A 1 166 ? 4.996 -18.991 -40.709 1.00 89.00 166 SER A N 1
ATOM 1260 C CA . SER A 1 166 ? 4.937 -19.684 -39.415 1.00 89.00 166 SER A CA 1
ATOM 1261 C C . SER A 1 166 ? 6.133 -20.608 -39.196 1.00 89.00 166 SER A C 1
ATOM 1263 O O . SER A 1 166 ? 6.601 -20.758 -38.068 1.00 89.00 166 SER A O 1
ATOM 1265 N N . GLU A 1 167 ? 6.641 -21.199 -40.276 1.00 90.50 167 GLU A N 1
ATOM 1266 C CA . GLU A 1 167 ? 7.798 -22.083 -40.256 1.00 90.50 167 GLU A CA 1
ATOM 1267 C C . GLU A 1 167 ? 9.089 -21.299 -40.028 1.00 90.50 167 GLU A C 1
ATOM 1269 O O . GLU A 1 167 ? 9.896 -21.677 -39.181 1.00 90.50 167 GLU A O 1
ATOM 1274 N N . VAL A 1 168 ? 9.248 -20.160 -40.706 1.00 90.50 168 VAL A N 1
ATOM 1275 C CA . VAL A 1 168 ? 10.383 -19.249 -40.496 1.00 90.50 168 VAL A CA 1
ATOM 1276 C C . VAL A 1 168 ? 10.410 -18.738 -39.052 1.00 90.50 168 VAL A C 1
ATOM 1278 O O . VAL A 1 168 ? 11.444 -18.819 -38.389 1.00 90.50 168 VAL A O 1
ATOM 1281 N N . ALA A 1 169 ? 9.266 -18.304 -38.512 1.00 91.44 169 ALA A N 1
ATOM 1282 C CA . ALA A 1 169 ? 9.167 -17.859 -37.119 1.00 91.44 169 ALA A CA 1
ATOM 1283 C C . ALA A 1 169 ? 9.556 -18.968 -36.122 1.00 91.44 169 ALA A C 1
ATOM 1285 O O . ALA A 1 169 ? 10.306 -18.721 -35.172 1.00 91.44 169 ALA A O 1
ATOM 1286 N N . ARG A 1 170 ? 9.104 -20.206 -36.370 1.00 92.88 170 ARG A N 1
ATOM 1287 C CA . ARG A 1 170 ? 9.444 -21.378 -35.554 1.00 92.88 170 ARG A CA 1
ATOM 1288 C C . ARG A 1 170 ? 10.939 -21.687 -35.593 1.00 92.88 170 ARG A C 1
ATOM 1290 O O . ARG A 1 170 ? 11.531 -21.907 -34.537 1.00 92.88 170 ARG A O 1
ATOM 1297 N N . ARG A 1 171 ? 11.559 -21.660 -36.777 1.00 92.94 171 ARG A N 1
ATOM 1298 C CA . ARG A 1 171 ? 13.006 -21.890 -36.951 1.00 92.94 171 ARG A CA 1
ATOM 1299 C C . ARG A 1 171 ? 13.844 -20.849 -36.214 1.00 92.94 171 ARG A C 1
ATOM 1301 O O . ARG A 1 171 ? 14.819 -21.207 -35.562 1.00 92.94 171 ARG A O 1
ATOM 1308 N N . LEU A 1 172 ? 13.404 -19.592 -36.231 1.00 91.62 172 LEU A N 1
ATOM 1309 C CA . LEU A 1 172 ? 14.044 -18.488 -35.509 1.00 91.62 172 LEU A CA 1
ATOM 1310 C C . LEU A 1 172 ? 13.641 -18.407 -34.026 1.00 91.62 172 LEU A C 1
ATOM 1312 O O . LEU A 1 172 ? 14.048 -17.486 -33.324 1.00 91.62 172 LEU A O 1
ATOM 1316 N N . LYS A 1 173 ? 12.851 -19.368 -33.524 1.00 92.31 173 LYS A N 1
ATOM 1317 C CA . LYS A 1 173 ? 12.406 -19.458 -32.121 1.00 92.31 173 LYS A CA 1
ATOM 1318 C C . LYS A 1 173 ? 11.717 -18.179 -31.619 1.00 92.31 173 LYS A C 1
ATOM 1320 O O . LYS A 1 173 ? 11.835 -17.805 -30.447 1.00 92.31 173 LYS A O 1
ATOM 1325 N N . VAL A 1 174 ? 10.961 -17.516 -32.493 1.00 92.06 174 VAL A N 1
ATOM 1326 C CA . VAL A 1 174 ? 10.162 -16.328 -32.166 1.00 92.06 174 VAL A CA 1
ATOM 1327 C C . VAL A 1 174 ? 8.683 -16.552 -32.466 1.00 92.06 174 VAL A C 1
ATOM 1329 O O . VAL A 1 174 ? 8.307 -17.389 -33.280 1.00 92.06 174 VAL A O 1
ATOM 1332 N N . GLY A 1 175 ? 7.812 -15.792 -31.797 1.00 89.44 175 GLY A N 1
ATOM 1333 C CA . GLY A 1 175 ? 6.388 -15.801 -32.130 1.00 89.44 175 GLY A CA 1
ATOM 1334 C C . GLY A 1 175 ? 6.143 -15.169 -33.510 1.00 89.44 175 GLY A C 1
ATOM 1335 O O . GLY A 1 175 ? 6.846 -14.212 -33.849 1.00 89.44 175 GLY A O 1
ATOM 1336 N N . PRO A 1 176 ? 5.125 -15.606 -34.278 1.00 85.25 176 PRO A N 1
ATOM 1337 C CA . PRO A 1 176 ? 4.806 -15.019 -35.586 1.00 85.25 176 PRO A CA 1
ATOM 1338 C C . PRO A 1 176 ? 4.614 -13.496 -35.536 1.00 85.25 176 PRO A C 1
ATOM 1340 O O . PRO A 1 176 ? 5.073 -12.778 -36.417 1.00 85.25 176 PRO A O 1
ATOM 1343 N N . SER A 1 177 ? 4.024 -12.981 -34.452 1.00 87.00 177 SER A N 1
ATOM 1344 C CA . SER A 1 177 ? 3.864 -11.540 -34.206 1.00 87.00 177 SER A CA 1
ATOM 1345 C C . SER A 1 177 ? 5.188 -10.775 -34.115 1.00 87.00 177 SER A C 1
ATOM 1347 O O . SER A 1 177 ? 5.249 -9.613 -34.496 1.00 87.00 177 SER A O 1
ATOM 1349 N N . THR A 1 178 ? 6.262 -11.412 -33.637 1.00 88.06 178 THR A N 1
ATOM 1350 C CA . THR A 1 178 ? 7.595 -10.794 -33.597 1.00 88.06 178 THR A CA 1
ATOM 1351 C C . THR A 1 178 ? 8.165 -10.654 -35.002 1.00 88.06 178 THR A C 1
ATOM 1353 O O . THR A 1 178 ? 8.748 -9.619 -35.302 1.00 88.06 178 THR A O 1
ATOM 1356 N N . LEU A 1 179 ? 7.963 -11.658 -35.861 1.00 88.06 179 LEU A N 1
ATOM 1357 C CA . LEU A 1 179 ? 8.447 -11.646 -37.241 1.00 88.06 179 LEU A CA 1
ATOM 1358 C C . LEU A 1 179 ? 7.674 -10.636 -38.110 1.00 88.06 179 LEU A C 1
ATOM 1360 O O . LEU A 1 179 ? 8.281 -9.943 -38.924 1.00 88.06 179 LEU A O 1
ATOM 1364 N N . TYR A 1 180 ? 6.366 -10.464 -37.871 1.00 87.94 180 TYR A N 1
ATOM 1365 C CA . TYR A 1 180 ? 5.531 -9.475 -38.577 1.00 87.94 180 TYR A CA 1
ATOM 1366 C C . TYR A 1 180 ? 5.976 -8.021 -38.371 1.00 87.94 180 TYR A C 1
ATOM 1368 O O . TYR A 1 180 ? 5.719 -7.186 -39.231 1.00 87.94 180 TYR A O 1
ATOM 1376 N N . ASN A 1 181 ? 6.668 -7.708 -37.271 1.00 86.25 181 ASN A N 1
ATOM 1377 C CA . ASN A 1 181 ? 7.212 -6.363 -37.045 1.00 86.25 181 ASN A CA 1
ATOM 1378 C C . ASN A 1 181 ? 8.343 -6.000 -38.023 1.00 86.25 181 ASN A C 1
ATOM 1380 O O . ASN A 1 181 ? 8.635 -4.820 -38.195 1.00 86.25 181 ASN A O 1
ATOM 1384 N N . TYR A 1 182 ? 8.997 -7.001 -38.621 1.00 87.38 182 TYR A N 1
ATOM 1385 C CA . TYR A 1 182 ? 10.110 -6.824 -39.561 1.00 87.38 182 TYR A CA 1
ATOM 1386 C C . TYR A 1 182 ? 9.688 -7.087 -41.007 1.00 87.38 182 TYR A C 1
ATOM 1388 O O . TYR A 1 182 ? 10.182 -6.435 -41.922 1.00 87.38 182 TYR A O 1
ATOM 1396 N N . PHE A 1 183 ? 8.748 -8.013 -41.197 1.00 87.50 183 PHE A N 1
ATOM 1397 C CA . PHE A 1 183 ? 8.173 -8.378 -42.488 1.00 87.50 183 PHE A CA 1
ATOM 1398 C C . PHE A 1 183 ? 6.652 -8.217 -42.414 1.00 87.50 183 PHE A C 1
ATOM 1400 O O . PHE A 1 183 ? 5.929 -9.216 -42.311 1.00 87.50 183 PHE A O 1
ATOM 1407 N N . PRO A 1 184 ? 6.144 -6.971 -42.374 1.00 78.06 184 PRO A N 1
ATOM 1408 C CA . PRO A 1 184 ? 4.711 -6.744 -42.410 1.00 78.06 184 PRO A CA 1
ATOM 1409 C C . PRO A 1 184 ? 4.163 -7.350 -43.700 1.00 78.06 184 PRO A C 1
ATOM 1411 O O . PRO A 1 184 ? 4.738 -7.169 -44.773 1.00 78.06 184 PRO A O 1
ATOM 1414 N N . ALA A 1 185 ? 3.063 -8.098 -43.595 1.00 67.56 185 ALA A N 1
ATOM 1415 C CA . ALA A 1 185 ? 2.360 -8.549 -44.783 1.00 67.56 185 ALA A CA 1
ATOM 1416 C C . ALA A 1 185 ? 1.937 -7.298 -45.557 1.00 67.56 185 ALA A C 1
ATOM 1418 O O . ALA A 1 185 ? 1.140 -6.506 -45.050 1.00 67.56 185 ALA A O 1
ATOM 1419 N N . ASP A 1 186 ? 2.503 -7.110 -46.749 1.00 55.00 186 ASP A N 1
ATOM 1420 C CA . ASP A 1 186 ? 2.053 -6.078 -47.670 1.00 55.00 186 ASP A CA 1
ATOM 1421 C C . ASP A 1 186 ? 0.526 -6.187 -47.793 1.00 55.00 186 ASP A C 1
ATOM 1423 O O . ASP A 1 186 ? -0.042 -7.284 -47.842 1.00 55.00 186 ASP A O 1
ATOM 1427 N N . SER A 1 187 ? -0.135 -5.036 -47.803 1.00 44.69 187 SER A N 1
ATOM 1428 C CA . SER A 1 187 ? -1.578 -4.780 -47.892 1.00 44.69 187 SER A CA 1
ATOM 1429 C C . SER A 1 187 ? -2.273 -5.362 -49.144 1.00 44.69 187 SER A C 1
ATOM 1431 O O . SER A 1 187 ? -3.323 -4.887 -49.564 1.00 44.69 187 SER A O 1
ATOM 1433 N N . ARG A 1 188 ? -1.722 -6.424 -49.740 1.00 39.28 188 ARG A N 1
ATOM 1434 C CA . ARG A 1 188 ? -2.160 -7.112 -50.961 1.00 39.28 188 ARG A CA 1
ATOM 1435 C C . ARG A 1 188 ? -2.790 -8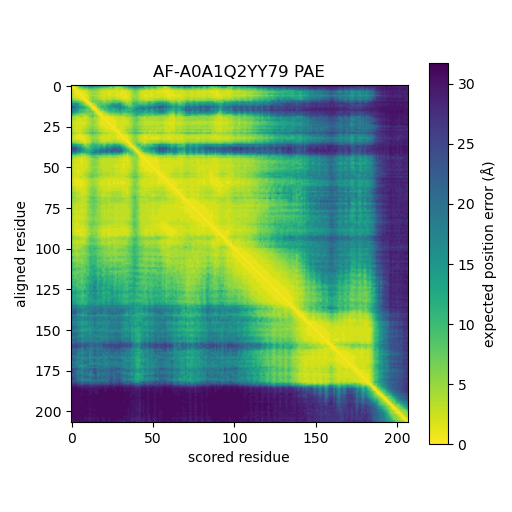.490 -50.720 1.00 39.28 188 ARG A C 1
ATOM 1437 O O . ARG A 1 188 ? -2.898 -9.286 -51.648 1.00 39.28 188 ARG A O 1
ATOM 1444 N N . ARG A 1 189 ? -3.255 -8.792 -49.503 1.00 35.22 189 ARG A N 1
ATOM 1445 C CA . ARG A 1 189 ? -4.211 -9.893 -49.274 1.00 35.22 189 ARG A CA 1
ATOM 1446 C C . ARG A 1 189 ? -5.551 -9.320 -48.807 1.00 35.22 189 ARG A C 1
ATOM 1448 O O . ARG A 1 189 ? -5.570 -8.651 -47.772 1.00 35.22 189 ARG A O 1
ATOM 1455 N N . PRO A 1 190 ? -6.661 -9.552 -49.533 1.00 29.33 190 PRO A N 1
ATOM 1456 C CA . PRO A 1 190 ? -7.969 -9.071 -49.111 1.00 29.33 190 PRO A CA 1
ATOM 1457 C C . PRO A 1 190 ? -8.311 -9.657 -47.738 1.00 29.33 190 PRO A C 1
ATOM 1459 O O . PRO A 1 190 ? -8.140 -10.855 -47.493 1.00 29.33 190 PRO A O 1
ATOM 1462 N N . ARG A 1 191 ? -8.778 -8.796 -46.826 1.00 42.88 191 ARG A N 1
ATOM 1463 C CA . ARG A 1 191 ? -9.414 -9.236 -45.582 1.00 42.88 191 ARG A CA 1
ATOM 1464 C C . ARG A 1 191 ? -10.611 -10.107 -45.957 1.00 42.88 191 ARG A C 1
ATOM 1466 O O . ARG A 1 191 ? -11.493 -9.647 -46.671 1.00 42.88 191 ARG A O 1
ATOM 1473 N N . GLY A 1 192 ? -10.643 -11.328 -45.434 1.00 33.72 192 GLY A N 1
ATOM 1474 C CA . GLY A 1 192 ? -11.822 -12.185 -45.473 1.00 33.72 192 GLY A CA 1
ATOM 1475 C C . GLY A 1 192 ? -11.588 -13.506 -46.190 1.00 33.72 192 GLY A C 1
ATOM 1476 O O . GLY A 1 192 ? -11.836 -13.638 -47.382 1.00 33.72 192 GLY A O 1
ATOM 1477 N N . LYS A 1 193 ? -11.228 -14.534 -45.424 1.00 31.88 193 LYS A N 1
ATOM 1478 C CA . LYS A 1 193 ? -11.930 -15.805 -45.575 1.00 31.88 193 LYS A CA 1
ATOM 1479 C C . LYS A 1 193 ? -12.670 -16.048 -44.274 1.00 31.88 193 LYS A C 1
ATOM 1481 O O . LYS A 1 193 ? -12.053 -16.168 -43.218 1.00 31.88 193 LYS A O 1
ATOM 1486 N N . ALA A 1 194 ? -13.993 -16.011 -44.384 1.00 32.56 194 ALA A N 1
ATOM 1487 C CA . ALA A 1 194 ? -14.900 -16.582 -43.412 1.00 32.56 194 ALA A CA 1
ATOM 1488 C C . ALA A 1 194 ? -14.442 -18.008 -43.083 1.00 32.56 194 ALA A C 1
ATOM 1490 O O . ALA A 1 194 ? -13.937 -18.719 -43.957 1.00 32.5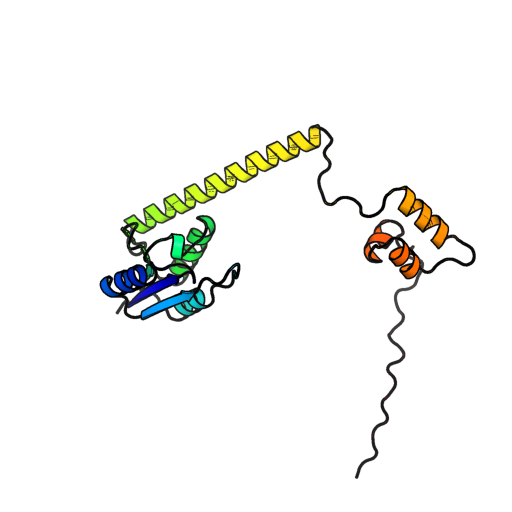6 194 ALA A O 1
ATOM 1491 N N . TYR A 1 195 ? -14.611 -18.408 -41.828 1.00 33.72 195 TYR A N 1
ATOM 1492 C CA . TYR A 1 195 ? -14.545 -19.809 -41.448 1.00 33.72 195 TYR A CA 1
ATOM 1493 C C . TYR A 1 195 ? -15.619 -20.552 -42.251 1.00 33.72 195 TYR A C 1
ATOM 1495 O O . TYR A 1 195 ? -16.807 -20.397 -41.995 1.00 33.72 195 TYR A O 1
ATOM 1503 N N . ALA A 1 196 ? -15.197 -21.292 -43.272 1.00 36.00 196 ALA A N 1
ATOM 1504 C CA . ALA A 1 196 ? -16.025 -22.258 -43.972 1.00 36.00 196 ALA A CA 1
ATOM 1505 C C . ALA A 1 196 ? -15.454 -23.634 -43.640 1.00 36.00 196 ALA A C 1
ATOM 1507 O O . ALA A 1 196 ? -14.322 -23.937 -44.024 1.00 36.00 196 ALA A O 1
ATOM 1508 N N . GLY A 1 197 ? -16.223 -24.418 -42.887 1.00 32.94 197 GLY A N 1
ATOM 1509 C CA . GLY A 1 197 ? -15.899 -25.804 -42.561 1.00 32.94 197 GLY A CA 1
ATOM 1510 C C . GLY A 1 197 ? -15.972 -26.139 -41.074 1.00 32.94 197 GLY A C 1
ATOM 1511 O O . GLY A 1 197 ? -15.026 -26.714 -40.546 1.00 32.94 197 GLY A O 1
ATOM 1512 N N . GLU A 1 198 ? -17.073 -25.809 -40.397 1.00 35.44 198 GLU A N 1
ATOM 1513 C CA . GLU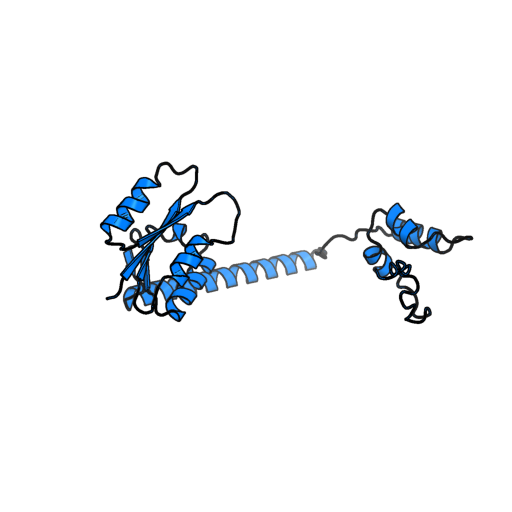 A 1 198 ? -17.530 -26.696 -39.321 1.00 35.44 198 GLU A CA 1
ATOM 1514 C C . GLU A 1 198 ? -18.129 -27.941 -39.998 1.00 35.44 198 GLU A C 1
ATOM 1516 O O . GLU A 1 198 ? -18.966 -27.782 -40.890 1.00 35.44 198 GLU A O 1
ATOM 1521 N N . PRO A 1 199 ? -17.702 -29.170 -39.667 1.00 37.03 199 PRO A N 1
ATOM 1522 C CA . PRO A 1 199 ? -18.419 -30.351 -40.115 1.00 37.03 199 PRO A CA 1
ATOM 1523 C C . PRO A 1 199 ? -19.743 -30.438 -39.345 1.00 37.03 199 PRO A C 1
ATOM 1525 O O . PRO A 1 199 ? -19.750 -30.598 -38.124 1.00 37.03 199 PRO A O 1
ATOM 1528 N N . GLU A 1 200 ? -20.853 -30.321 -40.075 1.00 41.97 200 GLU A N 1
ATOM 1529 C CA . GLU A 1 200 ? -22.205 -30.650 -39.619 1.00 41.97 200 GLU A CA 1
ATOM 1530 C C . GLU A 1 200 ? -22.206 -32.042 -38.970 1.00 41.97 200 GLU A C 1
ATOM 1532 O O . GLU A 1 200 ? -21.997 -33.064 -39.628 1.00 41.97 200 GLU A O 1
ATOM 1537 N N . LEU A 1 201 ? -22.429 -32.086 -37.656 1.00 45.94 201 LEU A N 1
ATOM 1538 C CA . LEU A 1 201 ? -22.797 -33.314 -36.962 1.00 45.94 201 LEU A CA 1
ATOM 1539 C C . LEU A 1 201 ? -24.212 -33.707 -37.417 1.00 45.94 201 LEU A C 1
ATOM 1541 O O . LEU A 1 201 ? -25.118 -32.878 -37.312 1.00 45.94 201 LEU A O 1
ATOM 1545 N N . PRO A 1 202 ? -24.439 -34.937 -37.910 1.00 39.38 202 PRO A N 1
ATOM 1546 C CA . PRO A 1 202 ? -25.760 -35.336 -38.369 1.00 39.38 202 PRO A CA 1
ATOM 1547 C C . PRO A 1 202 ? -26.746 -35.368 -37.195 1.00 39.38 202 PRO A C 1
ATOM 1549 O O . PRO A 1 202 ? -26.506 -36.027 -36.180 1.00 39.38 202 PRO A O 1
ATOM 1552 N N . LEU A 1 203 ? -27.867 -34.659 -37.359 1.00 48.94 203 LEU A N 1
ATOM 1553 C CA . LEU A 1 203 ? -29.045 -34.777 -36.504 1.00 48.94 203 LEU A CA 1
ATOM 1554 C C . LEU A 1 203 ? -29.499 -36.241 -36.473 1.00 48.94 203 LEU A C 1
ATOM 1556 O O . LEU A 1 203 ? -29.832 -36.819 -37.508 1.00 48.94 203 LEU A O 1
ATOM 1560 N N . ALA A 1 204 ? -29.530 -36.830 -35.280 1.00 51.19 204 ALA A N 1
ATOM 1561 C CA . ALA A 1 204 ? -30.190 -38.109 -35.069 1.00 51.19 204 ALA A CA 1
ATOM 1562 C C . ALA A 1 204 ? -31.690 -37.971 -35.408 1.00 51.19 204 ALA A C 1
ATOM 1564 O O . ALA A 1 204 ? -32.310 -36.984 -34.998 1.00 51.19 204 ALA A O 1
ATOM 1565 N N . PRO A 1 205 ? -32.287 -38.917 -36.157 1.00 47.38 205 PRO A N 1
ATOM 1566 C CA . PRO A 1 205 ? -33.712 -38.880 -36.448 1.00 47.38 205 PRO A CA 1
ATOM 1567 C C . PRO A 1 205 ? -34.536 -39.164 -35.179 1.00 47.38 205 PRO A C 1
ATOM 1569 O O . PRO A 1 205 ? -34.076 -39.896 -34.300 1.00 47.38 205 PRO A O 1
ATOM 1572 N N . PRO A 1 206 ? -35.748 -38.597 -35.075 1.00 48.91 206 PRO A N 1
ATOM 1573 C CA . PRO A 1 206 ? -36.549 -38.674 -33.862 1.00 48.91 206 PRO A CA 1
ATOM 1574 C C . PRO A 1 206 ? -37.260 -40.027 -33.719 1.00 48.91 206 PRO A C 1
ATOM 1576 O O . PRO A 1 206 ? -37.972 -40.451 -34.631 1.00 48.91 206 PRO A O 1
ATOM 1579 N N . ALA A 1 207 ? -37.117 -40.643 -32.543 1.00 45.84 207 ALA A N 1
ATOM 1580 C CA . ALA A 1 207 ? -38.122 -41.465 -31.865 1.00 45.84 207 ALA A CA 1
ATOM 1581 C C . ALA A 1 207 ? -37.801 -41.503 -30.364 1.00 45.84 207 ALA A C 1
ATOM 1583 O O . ALA A 1 207 ? -36.636 -41.815 -30.028 1.00 45.84 207 ALA A O 1
#

Radius of gyration: 29.93 Å; Cα contacts (8 Å, |Δi|>4): 213; chains: 1; bounding box: 64×56×80 Å

Solvent-accessible surface area (backbone atoms only — not comparable to full-atom values): 12285 Å² total; per-residue (Å²): 132,71,49,38,35,21,48,45,58,37,45,92,83,46,89,61,48,61,63,48,56,50,52,36,51,76,71,56,30,81,46,74,41,77,34,76,53,65,81,93,69,83,76,56,63,50,62,50,52,49,58,72,70,56,49,68,60,18,31,44,34,28,55,38,64,69,60,78,21,94,43,67,68,54,38,48,53,50,51,56,49,33,51,76,52,46,25,27,46,33,26,64,71,77,68,41,36,44,77,41,73,68,30,38,49,55,49,50,52,53,46,51,51,50,52,50,54,53,48,53,53,50,52,54,50,49,55,52,49,52,55,38,39,76,73,68,48,84,73,81,83,78,77,91,64,54,72,68,52,50,54,52,46,49,53,43,53,71,34,92,81,52,49,54,66,67,55,49,19,54,74,69,72,43,57,56,75,64,50,38,77,79,56,60,78,69,94,82,63,81,90,78,79,75,95,79,79,78,81,81,76,82,80,78,79,92,130